Protein AF-A0A2N0QHD9-F1 (afdb_monomer_lite)

Foldseek 3Di:
DDPDDQFAWEDQADDDPVNNYDHLQDPVDDLQLQQQLQLVVLVVDDSVVSSVVSRVVSVVVVVCCCVPVVVQFDADPNTTGGDPVPDDDDDQQWWWAWPPPRDIDSDDRSQGDSPRPDPTGTDTDHPVPDDDPVVCCVVVPPDDDAAEDEQEPPDDPVVNVVVLVCCLVVVHVYYHYDPVVPPDDCSDD

Organism: NCBI:txid588596

Structure (mmCIF, N/CA/C/O backbone):
data_AF-A0A2N0QHD9-F1
#
_entry.id   AF-A0A2N0QHD9-F1
#
loop_
_atom_site.group_PDB
_atom_site.id
_atom_site.type_symbol
_atom_site.label_atom_id
_atom_site.label_alt_id
_atom_site.label_comp_id
_atom_site.label_asym_id
_atom_site.label_entity_id
_atom_site.label_seq_id
_atom_site.pdbx_PDB_ins_code
_atom_site.Cartn_x
_atom_site.Cartn_y
_atom_site.Cartn_z
_atom_site.occupancy
_atom_site.B_iso_or_equiv
_atom_site.auth_seq_id
_atom_site.auth_comp_id
_atom_site.auth_asym_id
_atom_site.auth_atom_id
_atom_site.pdbx_PDB_model_num
ATOM 1 N N . MET A 1 1 ? 6.560 9.333 24.497 1.00 44.81 1 MET A N 1
ATOM 2 C CA . MET A 1 1 ? 7.118 9.569 23.145 1.00 44.81 1 MET A CA 1
ATOM 3 C C . MET A 1 1 ? 5.998 10.120 22.265 1.00 44.81 1 MET A C 1
ATOM 5 O O . MET A 1 1 ? 5.091 9.370 21.943 1.00 44.81 1 MET A O 1
ATOM 9 N N . LYS A 1 2 ? 5.967 11.431 21.965 1.00 37.72 2 LYS A N 1
ATOM 10 C CA . LYS A 1 2 ? 4.934 11.995 21.071 1.00 37.72 2 LYS A CA 1
ATOM 11 C C . LYS A 1 2 ? 5.177 11.452 19.662 1.00 37.72 2 LYS A C 1
ATOM 13 O O . LYS A 1 2 ? 6.233 11.718 19.089 1.00 37.72 2 LYS A O 1
ATOM 18 N N . THR A 1 3 ? 4.236 10.690 19.117 1.00 44.53 3 THR A N 1
ATOM 19 C CA . THR A 1 3 ? 4.220 10.312 17.701 1.00 44.53 3 THR A CA 1
ATOM 20 C C . THR A 1 3 ? 4.207 11.588 16.865 1.00 44.53 3 THR A C 1
ATOM 22 O O . THR A 1 3 ? 3.231 12.336 16.860 1.00 44.53 3 THR A O 1
ATOM 25 N N . LYS A 1 4 ? 5.325 11.892 16.199 1.00 57.25 4 LYS A N 1
ATOM 26 C CA . LYS A 1 4 ? 5.379 12.979 15.221 1.00 57.25 4 LYS A CA 1
ATOM 27 C C . LYS A 1 4 ? 4.726 12.466 13.943 1.00 57.25 4 LYS A C 1
ATOM 29 O O . LYS A 1 4 ? 5.307 11.644 13.241 1.00 57.25 4 LYS A O 1
ATOM 34 N N . ASN A 1 5 ? 3.513 12.929 13.668 1.00 74.81 5 ASN A N 1
ATOM 35 C CA . ASN A 1 5 ? 2.869 12.686 12.385 1.00 74.81 5 ASN A CA 1
ATOM 36 C C . ASN A 1 5 ? 3.565 13.554 11.334 1.00 74.81 5 ASN A C 1
ATOM 38 O O . ASN A 1 5 ? 3.527 14.780 11.412 1.00 74.81 5 ASN A O 1
ATOM 42 N N . TYR A 1 6 ? 4.228 12.915 10.374 1.00 82.12 6 TYR A N 1
ATOM 43 C CA . TYR A 1 6 ? 4.855 13.592 9.244 1.00 82.12 6 TYR A CA 1
ATOM 44 C C . TYR A 1 6 ? 3.913 13.546 8.042 1.00 82.12 6 TYR A C 1
ATOM 46 O O . TYR A 1 6 ? 3.460 12.469 7.652 1.00 82.12 6 TYR A O 1
ATOM 54 N N . GLN A 1 7 ? 3.623 14.705 7.451 1.00 87.12 7 GLN A N 1
ATOM 55 C CA . GLN A 1 7 ? 2.850 14.795 6.214 1.00 87.12 7 GLN A CA 1
ATOM 56 C C . GLN A 1 7 ? 3.808 14.808 5.029 1.00 87.12 7 GLN A C 1
ATOM 58 O O . GLN A 1 7 ? 4.576 15.751 4.859 1.00 87.12 7 GLN A O 1
ATOM 63 N N . TYR A 1 8 ? 3.762 13.754 4.220 1.00 92.12 8 TYR A N 1
ATOM 64 C CA . TYR A 1 8 ? 4.543 13.671 2.994 1.00 92.12 8 TYR A CA 1
ATOM 65 C C . TYR A 1 8 ? 3.748 14.241 1.823 1.00 92.12 8 TYR A C 1
ATOM 67 O O . TYR A 1 8 ? 2.574 13.914 1.650 1.00 92.12 8 TYR A O 1
ATOM 75 N N . THR A 1 9 ? 4.405 15.049 0.996 1.00 94.31 9 THR A N 1
ATOM 76 C CA . THR A 1 9 ? 3.845 15.533 -0.272 1.00 94.31 9 THR A CA 1
ATOM 77 C C . THR A 1 9 ? 4.602 14.932 -1.448 1.00 94.31 9 THR A C 1
ATOM 79 O O . THR A 1 9 ? 5.765 14.539 -1.326 1.00 94.31 9 THR A O 1
ATOM 82 N N . ILE A 1 10 ? 3.933 14.820 -2.593 1.00 93.62 10 ILE A N 1
ATOM 83 C CA . ILE A 1 10 ? 4.498 14.243 -3.811 1.00 93.62 10 ILE A CA 1
ATOM 84 C C . ILE A 1 10 ? 4.655 15.338 -4.862 1.00 93.62 10 ILE A C 1
AT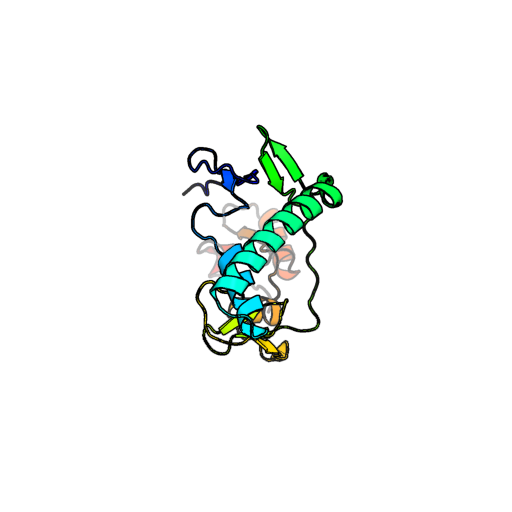OM 86 O O . ILE A 1 10 ? 3.716 16.075 -5.173 1.00 93.62 10 ILE A O 1
ATOM 90 N N . ASN A 1 11 ? 5.849 15.408 -5.434 1.00 94.25 11 ASN A N 1
ATOM 91 C CA . ASN A 1 11 ? 6.160 16.238 -6.590 1.00 94.25 11 ASN A CA 1
ATOM 92 C C . ASN A 1 11 ? 6.570 15.345 -7.764 1.00 94.25 11 ASN A C 1
ATOM 94 O O . ASN A 1 11 ? 7.005 14.218 -7.549 1.00 94.25 11 ASN A O 1
ATOM 98 N N . GLU A 1 12 ? 6.485 15.834 -8.998 1.00 94.38 12 GLU A N 1
ATOM 99 C CA . GLU A 1 12 ? 6.940 15.069 -10.159 1.00 94.38 12 GLU A CA 1
ATOM 100 C C . GLU A 1 12 ? 8.438 14.753 -10.073 1.00 94.38 12 GLU A C 1
ATOM 102 O O . GLU A 1 12 ? 8.836 13.589 -10.117 1.00 94.38 12 GLU A O 1
ATOM 107 N N . ASN A 1 13 ? 9.261 15.787 -9.872 1.00 93.25 13 ASN A N 1
ATOM 108 C CA . ASN A 1 13 ? 10.720 15.713 -9.993 1.00 93.25 13 ASN A CA 1
ATOM 109 C C . ASN A 1 13 ? 11.463 16.211 -8.742 1.00 93.25 13 ASN A C 1
ATOM 111 O O . ASN A 1 13 ? 12.619 15.836 -8.517 1.00 93.25 13 ASN A O 1
ATOM 115 N N . ALA A 1 14 ? 10.822 17.044 -7.917 1.00 90.94 14 ALA A N 1
ATOM 116 C CA . ALA A 1 14 ? 11.438 17.603 -6.720 1.00 90.94 14 ALA A CA 1
ATOM 117 C C . ALA A 1 14 ? 11.467 16.592 -5.565 1.00 90.94 14 ALA A C 1
ATOM 119 O O . ALA A 1 14 ? 10.544 15.805 -5.363 1.00 90.94 14 ALA A O 1
ATOM 120 N N . ASN A 1 15 ? 12.549 16.630 -4.793 1.00 91.38 15 ASN A N 1
ATOM 121 C CA . ASN A 1 15 ? 12.724 15.832 -3.588 1.00 91.38 15 ASN A CA 1
ATOM 122 C C . ASN A 1 15 ? 13.389 16.714 -2.532 1.00 91.38 15 ASN A C 1
ATOM 124 O O . ASN A 1 15 ? 14.480 17.232 -2.773 1.00 91.38 15 ASN A O 1
ATOM 128 N N . ASP A 1 16 ? 12.747 16.855 -1.379 1.00 91.38 16 ASP A N 1
ATOM 129 C CA . ASP A 1 16 ? 13.253 17.617 -0.242 1.00 91.38 16 ASP A CA 1
ATOM 130 C C . ASP A 1 16 ? 12.916 16.875 1.052 1.00 91.38 16 ASP A C 1
ATOM 132 O O . ASP A 1 16 ? 11.772 16.831 1.501 1.00 91.38 16 ASP A O 1
ATOM 136 N N . ARG A 1 17 ? 13.945 16.304 1.681 1.00 87.81 17 ARG A N 1
ATOM 137 C CA . ARG A 1 17 ? 13.794 15.548 2.928 1.00 87.81 17 ARG A CA 1
ATOM 138 C C . ARG A 1 17 ? 13.415 16.428 4.116 1.00 87.81 17 ARG A C 1
ATOM 140 O O . ARG A 1 17 ? 12.766 15.920 5.023 1.00 87.81 17 ARG A O 1
ATOM 147 N N . LYS A 1 18 ? 13.824 17.704 4.136 1.00 88.38 18 LYS A N 1
ATOM 148 C CA . LYS A 1 18 ? 13.522 18.612 5.256 1.00 88.38 18 LYS A CA 1
ATOM 149 C C . LYS A 1 18 ? 12.040 18.982 5.262 1.00 88.38 18 LYS A C 1
ATOM 151 O O . LYS A 1 18 ? 11.431 19.026 6.324 1.00 88.38 18 LYS A O 1
ATOM 156 N N . SER A 1 19 ? 11.474 19.161 4.071 1.00 88.12 19 SER A N 1
ATOM 157 C CA . SER A 1 19 ? 10.061 19.493 3.856 1.00 88.12 19 SER A CA 1
ATOM 158 C C . SER A 1 19 ? 9.173 18.276 3.552 1.00 88.12 19 SER A C 1
ATOM 160 O O . SER A 1 19 ? 8.025 18.448 3.155 1.00 88.12 19 SER A O 1
ATOM 162 N N . PHE A 1 20 ? 9.683 17.047 3.713 1.00 92.75 20 PHE A N 1
ATOM 163 C CA . PHE A 1 20 ? 8.955 15.792 3.450 1.00 92.75 20 PHE A CA 1
ATOM 164 C C . PHE A 1 20 ? 8.355 15.682 2.031 1.00 92.75 20 PHE A C 1
ATOM 166 O O . PHE A 1 20 ? 7.287 15.102 1.830 1.00 92.75 20 PHE A O 1
ATOM 173 N N . VAL A 1 21 ? 9.055 16.212 1.025 1.00 93.75 21 VAL A N 1
ATOM 174 C CA . VAL A 1 21 ? 8.667 16.138 -0.391 1.00 93.75 21 VAL A CA 1
ATOM 175 C C . VAL A 1 21 ? 9.351 14.942 -1.043 1.00 93.75 21 VAL A C 1
ATOM 177 O O . VAL A 1 21 ? 10.578 14.855 -1.033 1.00 93.75 21 VAL A O 1
ATOM 180 N N . VAL A 1 22 ? 8.578 14.042 -1.648 1.00 93.31 22 VAL A N 1
ATOM 181 C CA . VAL A 1 22 ? 9.084 12.860 -2.363 1.00 93.31 22 VAL A CA 1
ATOM 182 C C . VAL A 1 22 ? 8.825 13.001 -3.859 1.00 93.31 22 VAL A C 1
ATOM 184 O O . VAL A 1 22 ? 7.714 13.326 -4.273 1.00 93.31 22 VAL A O 1
ATOM 187 N N . SER A 1 23 ? 9.825 12.678 -4.683 1.00 94.00 23 SER A N 1
ATOM 188 C CA . SER A 1 23 ? 9.668 12.702 -6.137 1.00 94.00 23 SER A CA 1
ATOM 189 C C . SER A 1 23 ? 8.937 11.461 -6.662 1.00 94.00 23 SER A C 1
ATOM 191 O O . SER A 1 23 ? 9.230 10.315 -6.287 1.00 94.00 23 SER A O 1
ATOM 193 N N . TRP A 1 24 ? 7.994 11.670 -7.575 1.00 95.19 24 TRP A N 1
ATOM 194 C CA . TRP A 1 24 ? 7.337 10.617 -8.335 1.00 95.19 24 TRP A CA 1
ATOM 195 C C . TRP A 1 24 ? 8.341 9.940 -9.267 1.00 95.19 24 TRP A C 1
ATOM 197 O O . TRP A 1 24 ? 8.534 8.717 -9.178 1.00 95.19 24 TRP A O 1
ATOM 207 N N . MET A 1 25 ? 9.031 10.754 -10.072 1.00 95.88 25 MET A N 1
ATOM 208 C CA . MET A 1 25 ? 10.090 10.339 -10.978 1.00 95.88 25 MET A CA 1
ATOM 209 C C . MET A 1 25 ? 11.395 10.100 -10.206 1.00 95.88 25 MET A C 1
ATOM 211 O O . MET A 1 25 ? 11.799 10.911 -9.362 1.00 95.88 25 MET A O 1
ATOM 215 N N . PRO A 1 26 ? 12.074 8.966 -10.433 1.00 91.19 26 PRO A N 1
ATOM 216 C CA . PRO A 1 26 ? 13.352 8.687 -9.795 1.00 91.19 26 PRO A CA 1
ATOM 217 C C . PRO A 1 26 ? 14.506 9.414 -10.497 1.00 91.19 26 PRO A C 1
ATOM 219 O O . PRO A 1 26 ? 14.608 9.378 -11.717 1.00 91.19 26 PRO A O 1
ATOM 222 N N . LYS A 1 27 ? 15.462 9.954 -9.726 1.00 87.06 27 LYS A N 1
ATOM 223 C CA . LYS A 1 27 ? 16.761 10.402 -10.277 1.00 87.06 27 LYS A CA 1
ATOM 224 C C . LYS A 1 27 ? 17.679 9.235 -10.662 1.00 87.06 27 LYS A C 1
ATOM 226 O O . LYS A 1 27 ? 18.446 9.336 -11.607 1.00 87.06 27 LYS A O 1
ATOM 231 N N . ARG A 1 28 ? 17.634 8.140 -9.893 1.00 86.75 28 ARG A N 1
ATOM 232 C CA . ARG A 1 28 ? 18.392 6.897 -10.148 1.00 86.75 28 ARG A CA 1
ATOM 233 C C . ARG A 1 28 ? 17.472 5.681 -10.123 1.00 86.75 28 ARG A C 1
ATOM 235 O O . ARG A 1 28 ? 17.377 4.948 -11.094 1.00 86.75 28 ARG A O 1
ATOM 242 N N . SER A 1 29 ? 16.767 5.486 -9.010 1.00 89.56 29 SER A N 1
ATOM 243 C CA . SER A 1 29 ? 15.796 4.405 -8.828 1.00 89.56 29 SER A CA 1
ATOM 244 C C . SER A 1 29 ? 14.798 4.770 -7.726 1.00 89.56 29 SER A C 1
ATOM 246 O O . SER A 1 29 ? 15.079 5.620 -6.879 1.00 89.56 29 SER A O 1
ATOM 248 N N . ASN A 1 30 ? 13.619 4.148 -7.753 1.00 92.69 30 ASN A N 1
ATOM 249 C CA . ASN A 1 30 ? 12.665 4.110 -6.650 1.00 92.69 30 ASN A CA 1
ATOM 250 C C . ASN A 1 30 ? 11.850 2.804 -6.719 1.00 92.69 30 ASN A C 1
ATOM 252 O O . ASN A 1 30 ? 11.931 2.050 -7.692 1.00 92.69 30 ASN A O 1
ATOM 256 N N . ALA A 1 31 ? 11.043 2.538 -5.689 1.00 93.12 31 ALA A N 1
ATOM 257 C CA . ALA A 1 31 ? 10.231 1.322 -5.622 1.00 93.12 31 ALA A CA 1
ATOM 258 C C . ALA A 1 31 ? 9.272 1.168 -6.820 1.00 93.12 31 ALA A C 1
ATOM 260 O O . ALA A 1 31 ? 9.084 0.057 -7.310 1.00 93.12 31 ALA A O 1
ATOM 261 N N . ARG A 1 32 ? 8.710 2.278 -7.327 1.00 94.88 32 ARG A N 1
ATOM 262 C CA . ARG A 1 32 ? 7.779 2.287 -8.468 1.00 94.88 32 ARG A CA 1
ATOM 263 C C . ARG A 1 32 ? 8.466 1.844 -9.762 1.00 94.88 32 ARG A C 1
ATOM 265 O O . ARG A 1 32 ? 7.962 0.952 -10.439 1.00 94.88 32 ARG A O 1
ATOM 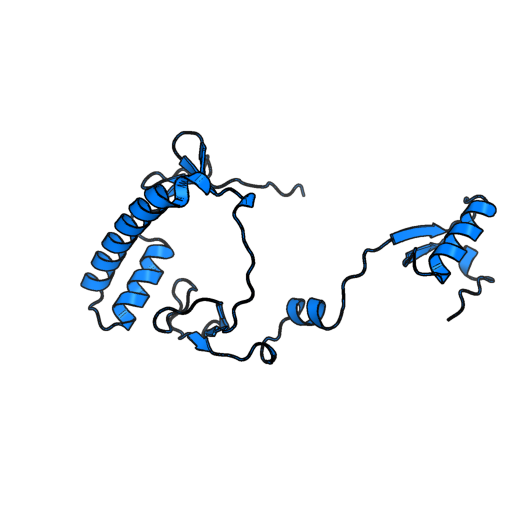272 N N . LEU A 1 33 ? 9.636 2.413 -10.066 1.00 95.94 33 LEU A N 1
ATOM 273 C CA . LEU A 1 33 ? 10.442 2.040 -11.230 1.00 95.94 33 LEU A CA 1
ATOM 274 C C . LEU A 1 33 ? 10.877 0.578 -11.147 1.00 95.94 33 LEU A C 1
ATOM 276 O O . LEU A 1 33 ? 10.713 -0.160 -12.112 1.00 95.94 33 LEU A O 1
ATOM 280 N N . ASN A 1 34 ? 11.383 0.142 -9.991 1.00 95.62 34 ASN A N 1
ATOM 281 C CA . ASN A 1 34 ? 11.835 -1.238 -9.812 1.00 95.62 34 ASN A CA 1
ATOM 282 C C . ASN A 1 34 ? 10.693 -2.245 -9.982 1.00 95.62 34 ASN A C 1
ATOM 284 O O . ASN A 1 34 ? 10.901 -3.321 -10.541 1.00 95.62 34 ASN A O 1
ATOM 288 N N . TYR A 1 35 ? 9.493 -1.905 -9.507 1.00 96.38 35 TYR A N 1
ATOM 289 C CA . TYR A 1 35 ? 8.312 -2.739 -9.688 1.00 96.38 35 TYR A CA 1
ATOM 290 C C . TYR A 1 35 ? 7.908 -2.833 -11.162 1.00 96.38 35 TYR A C 1
ATOM 292 O O . TYR A 1 35 ? 7.801 -3.939 -11.683 1.00 96.38 35 TYR A O 1
ATOM 300 N N . LEU A 1 36 ? 7.759 -1.699 -11.856 1.00 96.81 36 LEU A N 1
ATOM 301 C CA . LEU A 1 36 ? 7.388 -1.698 -13.275 1.00 96.81 36 LEU A CA 1
ATOM 302 C C . LEU A 1 36 ? 8.437 -2.379 -14.152 1.00 96.81 36 LEU A C 1
ATOM 304 O O . LEU A 1 36 ? 8.063 -3.154 -15.026 1.00 96.81 36 LEU A O 1
ATOM 308 N N . LYS A 1 37 ? 9.733 -2.173 -13.877 1.00 96.50 37 LYS A N 1
ATOM 309 C CA . LYS A 1 37 ? 10.821 -2.904 -14.540 1.00 96.50 37 LYS A CA 1
ATOM 310 C C . LYS A 1 37 ? 10.591 -4.412 -14.440 1.00 96.50 37 LYS A C 1
ATOM 312 O O . LYS A 1 37 ? 10.570 -5.095 -15.452 1.00 96.50 37 LYS A O 1
ATOM 317 N N . ARG A 1 38 ? 10.342 -4.919 -13.227 1.00 96.44 38 ARG A N 1
ATOM 318 C CA . ARG A 1 38 ? 10.086 -6.350 -12.984 1.00 96.44 38 ARG A CA 1
ATOM 319 C C . ARG A 1 38 ? 8.826 -6.853 -13.690 1.00 96.44 38 ARG A C 1
ATOM 321 O O . ARG A 1 38 ? 8.844 -7.968 -14.190 1.00 96.44 38 ARG A O 1
ATOM 328 N N . VAL A 1 39 ? 7.769 -6.042 -13.764 1.00 97.00 39 VAL A N 1
ATOM 329 C CA . VAL A 1 39 ? 6.557 -6.365 -14.538 1.00 97.00 39 VAL A CA 1
ATOM 330 C C . VAL A 1 39 ? 6.863 -6.480 -16.032 1.00 97.00 39 VAL A C 1
ATOM 332 O O . VAL A 1 39 ? 6.452 -7.446 -16.661 1.00 97.00 39 VAL A O 1
ATOM 335 N N . PHE A 1 40 ? 7.604 -5.538 -16.614 1.00 97.25 40 PHE A N 1
ATOM 336 C CA . PHE A 1 40 ? 7.959 -5.600 -18.034 1.00 97.25 40 PHE A CA 1
ATOM 337 C C . PHE A 1 40 ? 8.911 -6.758 -18.355 1.00 97.25 40 PHE A C 1
ATOM 339 O O . PHE A 1 40 ? 8.718 -7.442 -19.358 1.00 97.25 40 PHE A O 1
ATOM 346 N N . THR A 1 41 ? 9.881 -7.039 -17.484 1.00 96.06 41 THR A N 1
ATOM 347 C CA . THR A 1 41 ? 10.762 -8.206 -17.629 1.00 96.06 41 THR A CA 1
ATOM 348 C C . THR A 1 41 ? 9.990 -9.523 -17.508 1.00 96.06 41 THR A C 1
ATOM 350 O O . THR A 1 41 ? 10.255 -10.448 -18.269 1.00 96.06 41 THR A O 1
ATOM 353 N N . ALA A 1 42 ? 8.996 -9.617 -16.616 1.00 94.75 42 ALA A N 1
ATOM 354 C CA . ALA A 1 42 ? 8.136 -10.802 -16.510 1.00 94.75 42 ALA A CA 1
ATOM 355 C C . ALA A 1 42 ? 7.337 -11.071 -17.801 1.00 94.75 42 ALA A C 1
ATOM 357 O O . ALA A 1 42 ? 7.142 -12.229 -18.165 1.00 94.75 42 ALA A O 1
ATOM 358 N N . LYS A 1 43 ? 7.007 -10.012 -18.553 1.00 95.00 43 LYS A N 1
ATOM 359 C CA . LYS A 1 43 ? 6.406 -10.086 -19.894 1.00 95.00 43 LYS A CA 1
ATOM 360 C C . LYS A 1 43 ? 7.388 -10.439 -21.020 1.00 95.00 43 LYS A C 1
ATOM 362 O O . LYS A 1 43 ? 6.999 -10.405 -22.185 1.00 95.00 43 LYS A O 1
ATOM 367 N N . GLY A 1 44 ? 8.644 -10.748 -20.702 1.00 95.44 44 GLY A N 1
ATOM 368 C CA . GLY A 1 44 ? 9.662 -11.155 -21.674 1.00 95.44 44 GLY A CA 1
ATOM 369 C C . GLY A 1 44 ? 10.436 -10.006 -22.321 1.00 95.44 44 GLY A C 1
ATOM 370 O O . GLY A 1 44 ? 11.108 -10.227 -23.323 1.00 95.44 44 GLY A O 1
ATOM 371 N N . MET A 1 45 ? 10.358 -8.781 -21.787 1.00 96.94 45 MET A N 1
ATOM 372 C CA . MET A 1 45 ? 11.192 -7.679 -22.279 1.00 96.94 45 MET A CA 1
ATOM 373 C C . MET A 1 45 ? 12.623 -7.773 -21.735 1.00 96.94 45 MET A C 1
ATOM 375 O O . MET A 1 45 ? 12.825 -7.960 -20.533 1.00 96.94 45 MET A O 1
ATOM 379 N N . GLU A 1 46 ? 13.599 -7.537 -22.614 1.00 96.88 46 GLU A N 1
ATOM 380 C CA . GLU A 1 46 ? 15.000 -7.264 -22.263 1.00 96.88 46 GLU A CA 1
ATOM 381 C C . GLU A 1 46 ? 15.105 -6.168 -21.190 1.00 96.88 46 GLU A C 1
ATOM 383 O O . GLU A 1 46 ? 14.354 -5.186 -21.217 1.00 96.88 46 GLU A O 1
ATOM 388 N N . GLU A 1 47 ? 16.049 -6.297 -20.253 1.00 93.69 47 GLU A N 1
ATOM 389 C CA . GLU A 1 47 ? 16.104 -5.436 -19.061 1.00 93.69 47 GLU A CA 1
ATOM 390 C C . GLU A 1 47 ? 16.236 -3.946 -19.408 1.00 93.69 47 GLU A C 1
ATOM 392 O O . GLU A 1 47 ? 15.526 -3.112 -18.840 1.00 93.69 47 GLU A O 1
ATOM 397 N N . ASN A 1 48 ? 17.081 -3.604 -20.382 1.00 94.69 48 ASN A N 1
ATOM 398 C CA . ASN A 1 48 ? 17.270 -2.216 -20.810 1.00 94.69 48 ASN A CA 1
ATOM 399 C C . ASN A 1 48 ? 15.982 -1.622 -21.402 1.00 94.69 48 ASN A C 1
ATOM 401 O O . ASN A 1 48 ? 15.613 -0.491 -21.087 1.00 94.69 48 ASN A O 1
ATOM 405 N N . ILE A 1 49 ? 15.247 -2.407 -22.196 1.00 96.88 49 ILE A N 1
ATOM 406 C CA . ILE A 1 49 ? 13.966 -1.991 -22.786 1.00 96.88 49 ILE A CA 1
ATOM 407 C C . ILE A 1 49 ? 12.898 -1.856 -21.692 1.00 96.88 49 ILE A C 1
ATOM 409 O O . I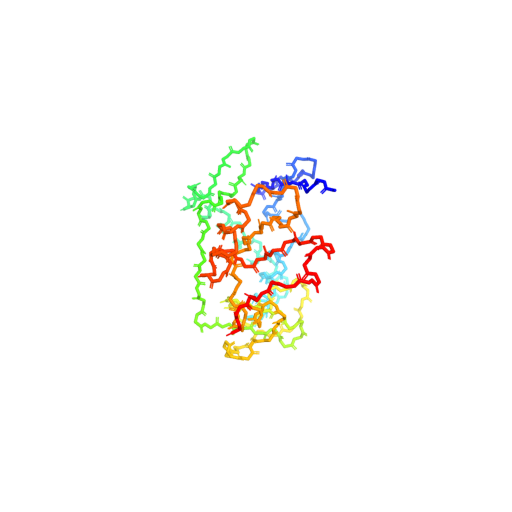LE A 1 49 ? 12.136 -0.887 -21.678 1.00 96.88 49 ILE A O 1
ATOM 413 N N . ALA A 1 50 ? 12.870 -2.791 -20.740 1.00 97.00 50 ALA A N 1
ATOM 414 C CA . ALA A 1 50 ? 11.952 -2.777 -19.606 1.00 97.00 50 ALA A CA 1
ATOM 415 C C . ALA A 1 50 ? 12.135 -1.532 -18.723 1.00 97.00 50 ALA A C 1
ATOM 417 O O . ALA A 1 50 ? 11.146 -0.955 -18.266 1.00 97.00 50 ALA A O 1
ATOM 418 N N . VAL A 1 51 ? 13.379 -1.090 -18.497 1.00 96.38 51 VAL A N 1
ATOM 419 C CA . VAL A 1 51 ? 13.679 0.142 -17.745 1.00 96.38 51 VAL A CA 1
ATOM 420 C C . VAL A 1 51 ? 13.113 1.371 -18.448 1.00 96.38 51 VAL A C 1
ATOM 422 O O . VAL A 1 51 ? 12.437 2.178 -17.805 1.00 96.38 51 VAL A O 1
ATOM 425 N N . GLU A 1 52 ? 13.350 1.513 -19.751 1.00 96.31 52 GLU A N 1
ATOM 426 C CA . GLU A 1 52 ? 12.867 2.670 -20.510 1.00 96.31 52 GLU A CA 1
ATOM 427 C C . GLU A 1 52 ? 11.336 2.693 -20.583 1.00 96.31 52 GLU A C 1
ATOM 429 O O . GLU A 1 52 ? 10.713 3.717 -20.289 1.00 96.31 52 GLU A O 1
ATOM 434 N N . LYS A 1 53 ? 10.699 1.538 -20.816 1.00 97.19 53 LYS A N 1
ATOM 435 C CA . LYS A 1 53 ? 9.233 1.421 -20.769 1.00 97.19 53 LYS A CA 1
ATOM 436 C C . LYS A 1 53 ? 8.648 1.690 -19.389 1.00 97.19 53 LYS A C 1
ATOM 438 O O . LYS A 1 53 ? 7.571 2.286 -19.287 1.00 97.19 53 LYS A O 1
ATOM 443 N N . ALA A 1 54 ? 9.346 1.309 -18.323 1.00 97.19 54 ALA A N 1
ATOM 444 C CA . ALA A 1 54 ? 8.938 1.632 -16.963 1.00 97.19 54 ALA A CA 1
ATOM 445 C C . ALA A 1 54 ? 8.971 3.143 -16.697 1.00 97.19 54 ALA A C 1
ATOM 447 O O . ALA A 1 54 ? 8.008 3.669 -16.140 1.00 97.19 54 ALA A O 1
ATOM 448 N N . LYS A 1 55 ? 10.021 3.855 -17.131 1.00 96.44 55 LYS A N 1
ATOM 449 C CA . LYS A 1 55 ? 10.103 5.322 -17.007 1.00 96.44 55 LYS A CA 1
ATOM 450 C C . LYS A 1 55 ? 9.003 6.024 -17.804 1.00 96.44 55 LYS A C 1
ATOM 452 O O . LYS A 1 55 ? 8.295 6.852 -17.236 1.00 96.44 55 LYS A O 1
ATOM 457 N N . GLU A 1 56 ? 8.815 5.637 -19.067 1.00 97.25 56 GLU A N 1
ATOM 458 C CA . GLU A 1 56 ? 7.759 6.174 -19.938 1.00 97.25 56 GLU A CA 1
ATOM 459 C C . GLU A 1 56 ? 6.368 5.984 -19.306 1.00 97.25 56 GLU A C 1
ATOM 461 O O . GLU A 1 56 ? 5.536 6.892 -19.283 1.00 97.25 56 GLU A O 1
ATOM 466 N N . SER A 1 57 ? 6.126 4.804 -18.729 1.00 97.25 57 SER A N 1
ATOM 467 C CA . SER A 1 57 ? 4.868 4.501 -18.041 1.00 97.25 57 SER A CA 1
ATOM 468 C C . SER A 1 57 ? 4.672 5.362 -16.792 1.00 97.25 57 SER A C 1
ATOM 470 O O . SER A 1 57 ? 3.567 5.847 -16.569 1.00 97.25 57 SER A O 1
ATOM 472 N N . LEU A 1 58 ? 5.720 5.593 -15.990 1.00 96.88 58 LEU A N 1
ATOM 473 C CA . LEU A 1 58 ? 5.630 6.461 -14.809 1.00 96.88 58 LEU A CA 1
ATOM 474 C C . LEU A 1 58 ? 5.280 7.899 -15.174 1.00 96.88 58 LEU A C 1
ATOM 476 O O . LEU A 1 58 ? 4.438 8.491 -14.500 1.00 96.88 58 LEU A O 1
ATOM 480 N N . GLU A 1 59 ? 5.885 8.441 -16.227 1.00 96.56 59 GLU A N 1
ATOM 481 C CA . GLU A 1 59 ? 5.586 9.793 -16.702 1.00 96.56 59 GLU A CA 1
ATOM 482 C C . GLU A 1 59 ? 4.123 9.904 -17.154 1.00 96.56 59 GLU A C 1
ATOM 484 O O . GLU A 1 59 ? 3.397 10.821 -16.766 1.00 96.56 59 GLU A O 1
ATOM 489 N N . ARG A 1 60 ? 3.643 8.915 -17.919 1.00 97.06 60 ARG A N 1
ATOM 490 C CA . ARG A 1 60 ? 2.236 8.846 -18.338 1.00 97.06 60 ARG A CA 1
ATOM 491 C C . ARG A 1 60 ? 1.296 8.728 -17.139 1.00 97.06 60 ARG A C 1
ATOM 493 O O . ARG A 1 60 ? 0.301 9.445 -17.083 1.00 97.06 60 ARG A O 1
ATOM 500 N N . PHE A 1 61 ? 1.607 7.870 -16.167 1.00 95.62 61 PHE A N 1
ATOM 501 C CA . PHE A 1 61 ? 0.793 7.715 -14.959 1.00 95.62 61 PHE A CA 1
ATOM 502 C C . PHE A 1 61 ? 0.729 8.993 -14.135 1.00 95.62 61 PHE A C 1
ATOM 504 O O . PHE A 1 61 ? -0.345 9.313 -13.640 1.00 95.62 61 PHE A O 1
ATOM 511 N N . TRP A 1 62 ? 1.825 9.745 -14.030 1.00 94.81 62 TRP A N 1
ATOM 512 C CA . TRP A 1 62 ? 1.810 11.046 -13.366 1.00 94.81 62 TRP A CA 1
ATOM 513 C C . TRP A 1 62 ? 0.834 12.011 -14.041 1.00 94.81 62 TRP A C 1
ATOM 515 O O . TRP A 1 62 ? -0.054 12.552 -13.385 1.00 94.81 62 TRP A O 1
ATOM 525 N N . LYS A 1 63 ? 0.940 12.157 -15.368 1.00 94.62 63 LYS A N 1
ATOM 526 C CA . LYS A 1 63 ? 0.050 13.022 -16.156 1.00 94.62 63 LYS A CA 1
ATOM 527 C C . LYS A 1 63 ? -1.416 12.617 -16.001 1.00 94.62 63 LYS A C 1
ATOM 529 O O . LYS A 1 63 ? -2.272 13.481 -15.844 1.00 94.62 63 LYS A O 1
ATOM 534 N N . LEU A 1 64 ? -1.713 11.315 -16.015 1.00 94.81 64 LEU A N 1
ATOM 535 C CA . LEU A 1 64 ? -3.071 10.800 -15.814 1.00 94.81 64 LEU A CA 1
ATOM 536 C C . LEU A 1 64 ? -3.577 11.058 -14.390 1.00 94.81 64 LEU A C 1
ATOM 538 O O . LEU A 1 64 ? -4.701 11.521 -14.229 1.00 94.81 64 LEU A O 1
ATOM 542 N N . LEU A 1 65 ? -2.745 10.804 -13.379 1.00 91.00 65 LEU A N 1
ATOM 543 C CA . LEU A 1 65 ? -3.082 10.999 -11.972 1.00 91.00 65 LEU A CA 1
ATOM 544 C C . LEU A 1 65 ? -3.421 12.467 -11.690 1.00 91.00 65 LEU A C 1
ATOM 546 O O . LEU A 1 65 ? -4.478 12.764 -11.145 1.00 91.00 65 LEU A O 1
ATOM 550 N N . ILE A 1 66 ? -2.570 13.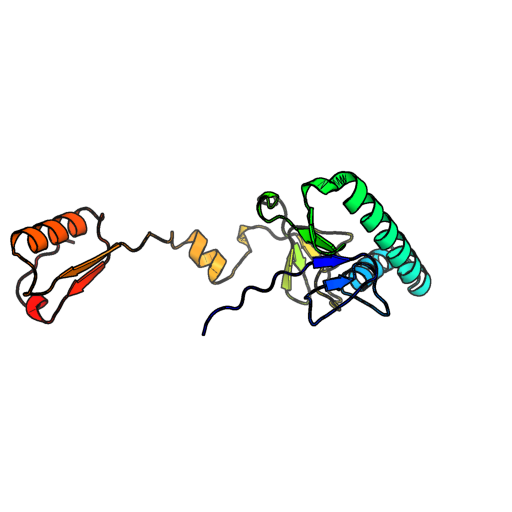397 -12.126 1.00 90.00 66 ILE A N 1
ATOM 551 C CA . ILE A 1 66 ? -2.813 14.832 -11.933 1.00 90.00 66 ILE A CA 1
ATOM 552 C C . ILE A 1 66 ? -3.962 15.339 -12.814 1.00 90.00 66 ILE A C 1
ATOM 554 O O . ILE A 1 66 ? -4.636 16.289 -12.443 1.00 90.00 66 ILE A O 1
ATOM 558 N N . ARG A 1 67 ? -4.243 14.723 -13.967 1.00 91.38 67 ARG A N 1
ATOM 559 C CA . ARG A 1 67 ? -5.370 15.137 -14.819 1.00 91.38 67 ARG A CA 1
ATOM 560 C C . ARG A 1 67 ? -6.724 14.667 -14.291 1.00 91.38 67 ARG A C 1
ATOM 562 O O . ARG A 1 67 ? -7.678 15.432 -14.337 1.00 91.38 67 ARG A O 1
ATOM 569 N N . PHE A 1 68 ? -6.822 13.416 -13.850 1.00 91.19 68 PHE A N 1
ATOM 570 C CA . PHE A 1 68 ? -8.102 12.769 -13.536 1.00 91.19 68 PHE A CA 1
ATOM 571 C C . PHE A 1 68 ? -8.396 12.661 -12.040 1.00 91.19 68 PHE A C 1
ATOM 573 O O . PHE A 1 68 ? -9.523 12.353 -11.667 1.00 91.19 68 PHE A O 1
ATOM 580 N N . ASN A 1 69 ? -7.407 12.901 -11.179 1.00 89.25 69 ASN A N 1
ATOM 581 C CA . ASN A 1 69 ? -7.547 12.755 -9.733 1.00 89.25 69 ASN A CA 1
ATOM 582 C C . ASN A 1 69 ? -7.138 14.025 -8.982 1.00 89.25 69 ASN A C 1
ATOM 584 O O . ASN A 1 69 ? -6.608 13.931 -7.880 1.00 89.25 69 ASN A O 1
ATOM 588 N N . GLN A 1 70 ? -7.392 15.206 -9.554 1.00 86.75 70 GLN A N 1
ATOM 589 C CA . GLN A 1 70 ? -7.096 16.491 -8.900 1.00 86.75 70 GLN A CA 1
ATOM 590 C C . GLN A 1 70 ? -7.727 16.572 -7.509 1.00 86.75 70 GLN A C 1
ATOM 592 O O . GLN A 1 70 ? -7.037 16.889 -6.547 1.00 86.75 70 GLN A O 1
ATOM 597 N N . ASP A 1 71 ? -8.983 16.138 -7.379 1.00 91.44 71 ASP A N 1
ATOM 598 C CA . ASP A 1 71 ? -9.731 16.148 -6.114 1.00 91.44 71 ASP A CA 1
ATOM 599 C C . ASP A 1 71 ? -9.157 15.210 -5.037 1.00 91.44 71 ASP A C 1
ATOM 601 O O . ASP A 1 71 ? -9.560 15.268 -3.870 1.00 91.44 71 ASP A O 1
ATOM 605 N N . PHE A 1 72 ? -8.226 14.320 -5.405 1.00 92.56 72 PHE A N 1
ATOM 606 C CA . PHE A 1 72 ? -7.532 13.464 -4.443 1.00 92.56 72 PHE A CA 1
ATOM 607 C C . PHE A 1 72 ? -6.410 14.214 -3.730 1.00 92.56 72 PHE A C 1
ATOM 609 O O . PHE A 1 72 ? -5.948 13.744 -2.689 1.00 92.56 72 PHE A O 1
ATOM 616 N N . PHE A 1 73 ? -5.974 15.358 -4.260 1.00 92.88 73 PHE A N 1
ATOM 617 C CA . PHE A 1 73 ? -4.823 16.086 -3.755 1.00 92.88 73 PHE A CA 1
ATOM 618 C C . PHE A 1 73 ? -5.191 17.478 -3.240 1.00 92.88 73 PHE A C 1
ATOM 620 O O . PHE A 1 73 ? -5.952 18.218 -3.850 1.00 92.88 73 PHE A O 1
ATOM 627 N N . GLU A 1 74 ? -4.589 17.853 -2.117 1.00 93.19 74 GLU A N 1
ATOM 628 C CA . GLU A 1 74 ? -4.485 19.237 -1.665 1.00 93.19 74 GLU A CA 1
ATOM 629 C C . GLU A 1 74 ? -3.120 19.786 -2.113 1.00 93.19 74 GLU A C 1
ATOM 631 O O . GLU A 1 74 ? -2.080 19.168 -1.858 1.00 93.19 74 GLU A O 1
ATOM 636 N N . VAL A 1 75 ? -3.097 20.938 -2.789 1.00 91.94 75 VAL A N 1
ATOM 637 C CA . VAL A 1 75 ? -1.842 21.563 -3.232 1.00 91.94 75 VAL A CA 1
ATOM 638 C C . VAL A 1 75 ? -1.205 22.332 -2.075 1.00 91.94 75 VAL A C 1
ATOM 640 O O . VAL A 1 75 ? -1.816 23.235 -1.510 1.00 91.94 75 VAL A O 1
ATOM 643 N N . ARG A 1 76 ? 0.055 22.022 -1.751 1.00 89.31 76 ARG A N 1
ATOM 644 C CA . ARG A 1 76 ? 0.844 22.709 -0.715 1.00 89.31 76 ARG A CA 1
ATOM 645 C C . ARG A 1 76 ? 2.231 23.062 -1.221 1.00 89.31 76 ARG A C 1
ATOM 647 O O . ARG A 1 76 ? 3.023 22.171 -1.527 1.00 89.31 76 ARG A O 1
ATOM 654 N N . ASN A 1 77 ? 2.539 24.358 -1.285 1.00 88.19 77 ASN A N 1
ATOM 655 C CA . ASN A 1 77 ? 3.827 24.874 -1.772 1.00 88.19 77 ASN A CA 1
ATOM 656 C C . ASN A 1 77 ? 4.228 24.279 -3.141 1.00 88.19 77 ASN A C 1
ATOM 658 O O . ASN A 1 77 ? 5.378 23.899 -3.346 1.00 88.19 77 ASN A O 1
ATOM 662 N N . GLY A 1 78 ? 3.259 24.119 -4.051 1.00 89.06 78 GLY A N 1
ATOM 663 C CA . GLY A 1 78 ? 3.475 23.510 -5.371 1.00 89.06 78 GLY A CA 1
ATOM 664 C C . GLY A 1 78 ? 3.634 21.980 -5.379 1.00 89.06 78 GLY A C 1
ATOM 665 O O . GLY A 1 78 ? 3.982 21.416 -6.413 1.00 89.06 78 GLY A O 1
ATOM 666 N N . ASN A 1 79 ? 3.384 21.294 -4.257 1.00 93.00 79 ASN A N 1
ATOM 667 C CA . ASN A 1 79 ? 3.404 19.831 -4.138 1.00 93.00 79 ASN A CA 1
ATOM 668 C C . ASN A 1 79 ? 2.005 19.272 -3.856 1.00 93.00 79 ASN A C 1
ATOM 670 O O . ASN A 1 79 ? 1.113 20.008 -3.446 1.00 93.00 79 ASN A O 1
ATOM 674 N N . ASN A 1 80 ? 1.824 17.962 -4.030 1.00 93.50 80 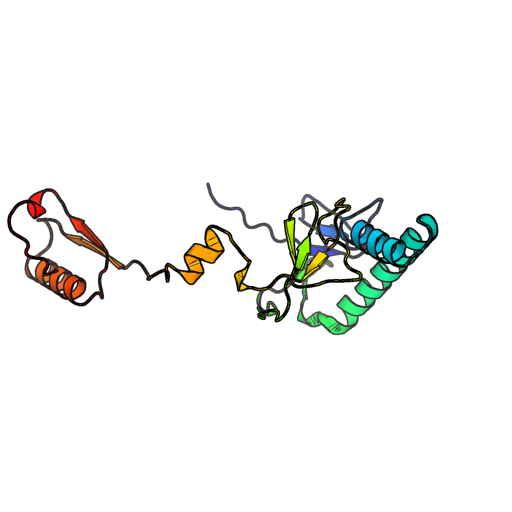ASN A N 1
ATOM 675 C CA . ASN A 1 80 ? 0.525 17.300 -3.905 1.00 93.50 80 ASN A CA 1
ATOM 676 C C . ASN A 1 80 ? 0.450 16.476 -2.613 1.00 93.50 80 ASN A C 1
ATOM 678 O O . ASN A 1 80 ? 1.201 15.512 -2.444 1.00 93.50 80 ASN A O 1
ATOM 682 N N . LEU A 1 81 ? -0.454 16.836 -1.703 1.00 93.31 81 LEU A N 1
ATOM 683 C CA . LEU A 1 81 ? -0.774 16.066 -0.500 1.00 93.31 81 LEU A CA 1
ATOM 684 C C . LEU A 1 81 ? -2.000 15.192 -0.767 1.00 93.31 81 LEU A C 1
ATOM 686 O O . LEU A 1 81 ? -3.057 15.716 -1.090 1.00 93.31 81 LEU A O 1
ATOM 690 N N . LEU A 1 82 ? -1.887 13.871 -0.610 1.00 92.19 82 LEU A N 1
ATOM 691 C CA . LEU A 1 82 ? -3.042 12.981 -0.748 1.00 92.19 82 LEU A CA 1
ATOM 692 C C . LEU A 1 82 ? -4.025 13.208 0.410 1.00 92.19 82 LEU A C 1
ATOM 694 O O . LEU A 1 82 ? -3.662 13.030 1.575 1.00 92.19 82 LEU A O 1
ATOM 698 N N . ARG A 1 83 ? -5.269 13.550 0.080 1.00 92.06 83 ARG A N 1
ATOM 699 C CA . ARG A 1 83 ? -6.369 13.698 1.036 1.00 92.06 83 ARG A CA 1
ATOM 700 C C . ARG A 1 83 ? -6.725 12.347 1.650 1.00 92.06 83 ARG A C 1
ATOM 702 O O . ARG A 1 83 ? -6.805 11.345 0.943 1.00 92.06 83 ARG A O 1
ATOM 709 N N . HIS A 1 84 ? -6.935 12.286 2.960 1.00 89.81 84 HIS A N 1
ATOM 710 C CA . HIS A 1 84 ? -7.272 11.019 3.620 1.00 89.81 84 HIS A CA 1
ATOM 711 C C . HIS A 1 84 ? -8.744 10.636 3.410 1.00 89.81 84 HIS A C 1
ATOM 713 O O . HIS A 1 84 ? -9.103 9.465 3.461 1.00 89.81 84 HIS A O 1
ATOM 719 N N . GLU A 1 85 ? -9.600 11.610 3.119 1.00 91.44 85 GLU A N 1
ATOM 720 C CA . GLU A 1 85 ? -11.044 11.459 2.928 1.00 91.44 85 GLU A CA 1
ATOM 721 C C . GLU A 1 85 ? -11.395 10.695 1.649 1.00 91.44 85 GLU A C 1
ATOM 723 O O . GLU A 1 85 ? -12.502 10.179 1.514 1.00 91.44 85 GLU A O 1
ATOM 728 N N . VAL A 1 86 ? -10.453 10.591 0.707 1.00 90.94 86 VAL A N 1
ATOM 729 C CA . VAL A 1 86 ? -10.644 9.814 -0.528 1.00 90.94 86 VAL A CA 1
ATOM 730 C C . VAL A 1 86 ? -10.295 8.337 -0.351 1.00 90.94 86 VAL A C 1
ATOM 732 O O . VAL A 1 86 ? -10.507 7.541 -1.268 1.00 90.94 86 VAL A O 1
ATOM 735 N N . TRP A 1 87 ? -9.760 7.946 0.812 1.00 88.81 87 TRP A N 1
ATOM 736 C CA . TRP A 1 87 ? -9.390 6.562 1.076 1.00 88.81 87 TRP A CA 1
ATOM 737 C C . TRP A 1 87 ? -10.645 5.707 1.204 1.00 88.81 87 TRP A C 1
ATOM 739 O O . TRP A 1 87 ? -11.525 5.958 2.024 1.00 88.81 87 TRP A O 1
ATOM 749 N N . LYS A 1 88 ? -10.710 4.655 0.390 1.00 88.38 88 LYS A N 1
ATOM 750 C CA . LYS A 1 88 ? -11.786 3.668 0.423 1.00 88.38 88 LYS A CA 1
ATOM 751 C C . LYS A 1 88 ? -11.182 2.298 0.661 1.00 88.38 88 LYS A C 1
ATOM 753 O O . LYS A 1 88 ? -10.277 1.879 -0.060 1.00 88.38 88 LYS A O 1
ATOM 758 N N . VAL A 1 89 ? -11.703 1.590 1.655 1.00 86.69 89 VAL A N 1
ATOM 759 C CA . VAL A 1 89 ? -11.331 0.200 1.917 1.00 86.69 89 VAL A CA 1
ATOM 760 C C . VAL A 1 89 ? -12.374 -0.691 1.264 1.00 86.69 89 VAL A C 1
ATOM 762 O O . VAL A 1 89 ? -13.563 -0.585 1.550 1.00 86.69 89 VAL A O 1
ATOM 765 N N . LYS A 1 90 ? -11.929 -1.568 0.365 1.00 86.25 90 LYS A N 1
ATOM 766 C CA . LYS A 1 90 ? -12.775 -2.578 -0.269 1.00 86.25 90 LYS A CA 1
ATOM 767 C C . LYS A 1 90 ? -12.176 -3.952 -0.028 1.00 86.25 90 LYS A C 1
ATOM 769 O O . LYS A 1 90 ? -10.971 -4.142 -0.196 1.00 86.25 90 LYS A O 1
ATOM 774 N N . LEU A 1 91 ? -13.025 -4.915 0.322 1.00 82.12 91 LEU A N 1
ATOM 775 C CA . LEU A 1 91 ? -12.612 -6.308 0.389 1.00 82.12 91 LEU A CA 1
ATOM 776 C C . LEU A 1 91 ? -12.281 -6.806 -1.025 1.00 82.12 91 LEU A C 1
ATOM 778 O O . LEU A 1 91 ? -13.107 -6.721 -1.935 1.00 82.12 91 LEU A O 1
ATOM 782 N N . SER A 1 92 ? -11.063 -7.312 -1.210 1.00 83.94 92 SER A N 1
ATOM 783 C CA . SER A 1 92 ? -10.675 -7.948 -2.467 1.00 83.94 92 SER A CA 1
ATOM 784 C C . SER A 1 92 ? -11.186 -9.390 -2.492 1.00 83.94 92 SER A C 1
ATOM 786 O O . SER A 1 92 ? -10.919 -10.118 -1.533 1.00 83.94 92 SER A O 1
ATOM 788 N N . PRO A 1 93 ? -11.870 -9.836 -3.564 1.00 82.44 93 PRO A N 1
ATOM 789 C CA . PRO A 1 93 ? -12.340 -11.218 -3.672 1.00 82.44 93 PRO A CA 1
ATOM 790 C C . PRO A 1 93 ? -11.175 -12.210 -3.770 1.00 82.44 93 PRO A C 1
ATOM 792 O O . PRO A 1 93 ? -11.278 -13.346 -3.313 1.00 82.44 93 PRO A O 1
ATOM 795 N N . THR A 1 94 ? -10.049 -11.756 -4.323 1.00 89.88 94 THR A N 1
ATOM 796 C CA . THR A 1 94 ? -8.836 -12.551 -4.486 1.00 89.88 94 THR A CA 1
ATOM 797 C C . THR A 1 94 ? -7.685 -11.876 -3.765 1.00 89.88 94 THR A C 1
ATOM 799 O O . THR A 1 94 ? -7.475 -10.664 -3.862 1.00 89.88 94 THR A O 1
ATOM 802 N N . ILE A 1 95 ? -6.918 -12.684 -3.050 1.00 93.00 95 ILE A N 1
ATOM 803 C CA . ILE A 1 95 ? -5.690 -12.282 -2.382 1.00 93.00 95 ILE A CA 1
ATOM 804 C C . ILE A 1 95 ? -4.563 -13.186 -2.861 1.00 93.00 95 ILE A C 1
ATOM 806 O O . ILE A 1 95 ? -4.771 -14.353 -3.197 1.00 93.00 95 ILE A O 1
ATOM 810 N N . TYR A 1 96 ? -3.359 -12.639 -2.880 1.00 95.31 96 TYR A N 1
ATOM 811 C CA . TYR A 1 96 ? -2.179 -13.320 -3.376 1.00 95.31 96 TYR A CA 1
ATOM 812 C C . TYR A 1 96 ? -1.118 -13.368 -2.291 1.00 95.31 96 TYR A C 1
ATOM 814 O O . TYR A 1 96 ? -0.945 -12.402 -1.547 1.00 95.31 96 TYR A O 1
ATOM 822 N N . ARG A 1 97 ? -0.385 -14.476 -2.225 1.00 95.75 97 ARG A N 1
ATOM 823 C CA . ARG A 1 97 ? 0.791 -14.640 -1.374 1.00 95.75 97 ARG A CA 1
ATOM 824 C C . ARG A 1 97 ? 2.018 -14.821 -2.250 1.00 95.75 97 ARG A C 1
ATOM 826 O O . ARG A 1 97 ? 2.015 -15.631 -3.175 1.00 95.75 97 ARG A O 1
ATOM 833 N N . CYS A 1 98 ? 3.073 -14.074 -1.953 1.00 97.06 98 CYS A N 1
ATOM 834 C CA . CYS A 1 98 ? 4.356 -14.270 -2.612 1.00 97.06 98 CYS A CA 1
ATOM 835 C C . CYS A 1 98 ? 4.973 -15.617 -2.206 1.00 97.06 98 CYS A C 1
ATOM 837 O O . CYS A 1 98 ? 5.063 -15.930 -1.016 1.00 97.06 98 CYS A O 1
ATOM 839 N N . SER A 1 99 ? 5.469 -16.388 -3.173 1.00 97.19 99 SER A N 1
ATOM 840 C CA . SER A 1 99 ? 6.146 -17.665 -2.918 1.00 97.19 99 SER A CA 1
ATOM 841 C C . SER A 1 99 ? 7.433 -17.516 -2.093 1.00 97.19 99 SER A C 1
ATOM 843 O O . SER A 1 99 ? 7.756 -18.416 -1.317 1.00 97.19 99 SER A O 1
ATOM 845 N N . HIS A 1 100 ? 8.116 -16.368 -2.193 1.00 96.88 100 HIS A N 1
ATOM 846 C CA . HIS A 1 100 ? 9.412 -16.106 -1.556 1.00 96.88 100 HIS A CA 1
ATOM 847 C C . HIS A 1 100 ? 9.281 -15.313 -0.247 1.00 96.88 100 HIS A C 1
ATOM 849 O O . HIS A 1 100 ? 9.467 -15.864 0.831 1.00 96.88 100 HIS A O 1
ATOM 855 N N . CYS A 1 101 ? 8.914 -14.026 -0.312 1.00 96.25 101 CYS A N 1
ATOM 856 C CA . CYS A 1 101 ? 8.845 -13.164 0.879 1.00 96.25 101 CYS A CA 1
ATOM 857 C C . CYS A 1 101 ? 7.546 -13.304 1.689 1.00 96.25 101 CYS A C 1
ATOM 859 O O . CYS A 1 101 ? 7.382 -12.613 2.689 1.00 96.25 101 CYS A O 1
ATOM 861 N N . LYS A 1 102 ? 6.604 -14.146 1.243 1.00 94.25 102 LYS A N 1
ATOM 862 C CA . LYS A 1 102 ? 5.296 -14.386 1.882 1.00 94.25 102 LYS A CA 1
ATOM 863 C C . LYS A 1 102 ? 4.401 -13.149 2.046 1.00 94.25 102 LYS A C 1
ATOM 865 O O . LYS A 1 102 ? 3.363 -13.249 2.697 1.00 94.25 102 LYS A O 1
ATOM 870 N N . SER A 1 103 ? 4.743 -12.018 1.419 1.00 94.06 103 SER A N 1
ATOM 871 C CA . SER A 1 103 ? 3.902 -10.819 1.425 1.00 94.06 103 SER A CA 1
ATOM 872 C C . SER A 1 103 ? 2.520 -11.111 0.841 1.00 94.06 103 SER A C 1
ATOM 874 O O . SER A 1 103 ? 2.377 -11.913 -0.088 1.00 94.06 103 SER A O 1
ATOM 876 N N . ILE A 1 104 ? 1.506 -10.469 1.420 1.00 92.62 104 ILE A N 1
ATOM 877 C CA . ILE A 1 104 ? 0.121 -10.549 0.966 1.00 92.62 104 ILE A CA 1
ATOM 878 C C . ILE A 1 104 ? -0.188 -9.318 0.119 1.00 92.62 104 ILE A C 1
ATOM 880 O O . ILE A 1 104 ? 0.143 -8.199 0.506 1.00 92.62 104 ILE A O 1
ATOM 884 N N . SER A 1 105 ? -0.835 -9.524 -1.024 1.00 92.81 105 SER A N 1
ATOM 885 C CA . SER A 1 105 ? -1.288 -8.453 -1.911 1.00 92.81 105 SER A CA 1
ATOM 886 C C . SER A 1 105 ? -2.732 -8.698 -2.340 1.00 92.81 105 SER A C 1
ATOM 888 O O . SER A 1 105 ? -3.119 -9.835 -2.601 1.00 92.81 105 SER A O 1
ATOM 890 N N . SER A 1 106 ? -3.527 -7.634 -2.440 1.00 92.06 106 SER A N 1
ATOM 891 C CA . SER A 1 106 ? -4.859 -7.653 -3.063 1.00 92.06 106 SER A CA 1
ATOM 892 C C . SER A 1 106 ? -4.808 -7.415 -4.575 1.00 92.06 106 SER A C 1
ATOM 894 O O . SER A 1 106 ? -5.801 -7.612 -5.266 1.00 92.06 106 SER A O 1
ATOM 896 N N . VAL A 1 107 ? -3.650 -6.999 -5.091 1.00 91.75 107 VAL A N 1
ATOM 897 C CA . VAL A 1 107 ? -3.420 -6.703 -6.506 1.00 91.75 107 VAL A CA 1
ATOM 898 C C . VAL A 1 107 ? -2.360 -7.653 -7.043 1.00 91.75 107 VAL A C 1
ATOM 900 O O . VAL A 1 107 ? -1.354 -7.915 -6.379 1.00 91.75 107 VAL A O 1
ATOM 903 N N . ASN A 1 108 ? -2.569 -8.147 -8.257 1.00 94.81 108 ASN A N 1
ATOM 904 C CA . ASN A 1 108 ? -1.590 -8.949 -8.969 1.00 94.81 108 ASN A CA 1
ATOM 905 C C . ASN A 1 108 ? -1.459 -8.436 -10.403 1.00 94.81 108 ASN A C 1
ATOM 907 O O . ASN A 1 108 ? -2.447 -8.351 -11.129 1.00 94.81 108 ASN A O 1
ATOM 911 N N . VAL A 1 109 ? -0.230 -8.103 -10.792 1.00 95.31 109 VAL A N 1
ATOM 912 C CA . VAL A 1 109 ? 0.129 -7.804 -12.175 1.00 95.31 109 VAL A CA 1
ATOM 913 C C . VAL A 1 109 ? 1.206 -8.798 -12.579 1.00 95.31 109 VAL A C 1
ATOM 915 O O . VAL A 1 109 ? 2.314 -8.763 -12.048 1.00 95.31 109 VAL A O 1
ATOM 918 N N . ASP A 1 110 ? 0.854 -9.695 -13.497 1.00 95.19 110 ASP A N 1
ATOM 919 C CA . ASP A 1 110 ? 1.766 -10.673 -14.103 1.00 95.19 110 ASP A CA 1
ATOM 920 C C . ASP A 1 110 ? 2.523 -11.564 -13.094 1.00 95.19 110 ASP A C 1
ATOM 922 O O . ASP A 1 110 ? 3.667 -11.965 -13.290 1.00 95.19 110 ASP A O 1
ATOM 926 N N . ASN A 1 111 ? 1.885 -11.862 -11.959 1.00 96.88 111 ASN A N 1
ATOM 927 C CA . ASN A 1 111 ? 2.447 -12.625 -10.843 1.00 96.88 111 ASN A CA 1
ATOM 928 C C . ASN A 1 111 ? 3.701 -11.997 -10.209 1.00 96.88 111 ASN A C 1
ATOM 930 O O . ASN A 1 111 ? 4.435 -12.685 -9.500 1.00 96.88 111 ASN A O 1
ATOM 934 N N . VAL A 1 112 ? 3.944 -10.697 -10.395 1.00 97.44 112 VAL A N 1
ATOM 935 C CA . VAL A 1 112 ? 5.111 -10.003 -9.834 1.00 97.44 112 VAL A CA 1
ATOM 936 C C . VAL A 1 112 ? 4.838 -9.520 -8.410 1.00 97.44 112 VAL A C 1
ATOM 938 O O . VAL A 1 112 ? 3.901 -8.770 -8.149 1.00 97.44 112 VAL A O 1
ATOM 941 N N . CYS A 1 113 ? 5.695 -9.908 -7.461 1.00 97.06 113 CYS A N 1
ATOM 942 C CA . CYS A 1 113 ? 5.595 -9.462 -6.069 1.00 97.06 113 CYS A CA 1
ATOM 943 C C . CYS A 1 113 ? 5.792 -7.939 -5.929 1.00 97.06 113 CYS A C 1
ATOM 945 O O . CYS A 1 113 ? 6.756 -7.387 -6.454 1.00 97.06 113 CYS A O 1
ATOM 947 N N . THR A 1 114 ? 4.945 -7.255 -5.161 1.00 94.56 114 THR A N 1
ATOM 948 C CA . THR A 1 114 ? 5.038 -5.799 -4.927 1.00 94.56 114 THR A CA 1
ATOM 949 C C . THR A 1 114 ? 6.203 -5.396 -4.016 1.00 94.56 114 THR A C 1
ATOM 951 O O . THR A 1 114 ? 6.644 -4.248 -4.048 1.00 94.56 114 THR A O 1
ATOM 954 N N . THR A 1 115 ? 6.751 -6.331 -3.232 1.00 95.44 115 THR A N 1
ATOM 955 C CA . THR A 1 115 ? 7.923 -6.090 -2.381 1.00 95.44 115 THR A CA 1
ATOM 956 C C . THR A 1 115 ? 9.150 -5.766 -3.236 1.00 95.44 115 THR A C 1
ATOM 958 O O . THR A 1 115 ? 9.530 -6.539 -4.120 1.00 95.44 115 THR A O 1
ATOM 961 N N . ASN A 1 116 ? 9.785 -4.624 -2.960 1.00 92.62 116 ASN A N 1
ATOM 962 C CA . ASN A 1 116 ? 10.960 -4.160 -3.695 1.00 92.62 116 ASN A CA 1
ATOM 963 C C . ASN A 1 116 ? 12.102 -5.190 -3.614 1.00 92.62 116 ASN A C 1
ATOM 965 O O . ASN A 1 116 ? 12.426 -5.667 -2.531 1.00 92.62 116 ASN A O 1
ATOM 969 N N . GLY A 1 117 ? 12.693 -5.539 -4.760 1.00 90.81 117 GLY A N 1
ATOM 970 C CA . GLY A 1 117 ? 13.795 -6.508 -4.849 1.00 90.81 117 GLY A CA 1
ATOM 971 C C . GLY A 1 117 ? 13.407 -7.986 -4.696 1.00 90.81 117 GLY A C 1
ATOM 972 O O . GLY A 1 117 ? 14.276 -8.844 -4.781 1.00 90.81 117 GLY A O 1
ATOM 973 N N . CYS A 1 118 ? 12.129 -8.322 -4.499 1.00 95.88 118 CYS A N 1
ATOM 974 C CA . CYS A 1 118 ? 11.721 -9.720 -4.354 1.00 95.88 118 CYS A CA 1
ATOM 975 C C . CYS A 1 118 ? 11.681 -10.454 -5.709 1.00 95.88 118 CYS A C 1
ATOM 977 O O . CYS A 1 118 ? 11.113 -9.957 -6.677 1.00 95.88 118 CYS A O 1
ATOM 979 N N . THR A 1 119 ? 12.212 -11.672 -5.778 1.00 95.19 119 THR A N 1
ATOM 980 C CA . THR A 1 119 ? 12.180 -12.526 -6.985 1.00 95.19 119 THR A CA 1
ATOM 981 C C . THR A 1 119 ? 11.026 -13.534 -6.988 1.00 95.19 119 THR A C 1
ATOM 983 O O . THR A 1 119 ? 10.816 -14.240 -7.971 1.00 95.19 119 THR A O 1
ATOM 986 N N . GLY A 1 120 ? 10.257 -13.605 -5.898 1.00 96.31 120 GLY A N 1
ATOM 987 C CA . GLY A 1 120 ? 9.114 -14.505 -5.778 1.00 96.31 120 GLY A CA 1
ATOM 988 C C . GLY A 1 120 ? 7.919 -14.094 -6.637 1.00 96.31 120 GLY A C 1
ATOM 989 O O . GLY A 1 120 ? 7.770 -12.930 -7.023 1.00 96.31 120 GLY A O 1
ATOM 990 N N . LYS A 1 121 ? 7.037 -15.069 -6.877 1.00 97.56 121 LYS A N 1
ATOM 991 C CA . LYS A 1 121 ? 5.812 -14.897 -7.662 1.00 97.56 121 LYS A CA 1
ATOM 992 C C . LYS A 1 121 ? 4.587 -14.836 -6.760 1.00 97.56 121 LYS A C 1
ATOM 994 O O . LYS A 1 121 ? 4.517 -15.544 -5.756 1.00 97.56 121 LYS A O 1
ATOM 999 N N . LEU A 1 122 ? 3.630 -13.989 -7.118 1.00 97.50 122 LEU A N 1
ATOM 1000 C CA . LEU A 1 122 ? 2.324 -13.928 -6.472 1.00 97.50 122 LEU A CA 1
ATOM 1001 C C . LEU A 1 122 ? 1.478 -15.121 -6.912 1.00 97.50 122 LEU A C 1
ATOM 1003 O O . LEU A 1 122 ? 1.292 -15.350 -8.103 1.00 97.50 122 LEU A O 1
ATOM 1007 N N . GLN A 1 123 ? 0.959 -15.861 -5.938 1.00 96.50 123 GLN A N 1
ATOM 1008 C CA . GLN A 1 123 ? 0.052 -16.984 -6.155 1.00 96.50 123 GLN A CA 1
ATOM 1009 C C . GLN A 1 123 ? -1.259 -16.722 -5.414 1.00 96.50 123 GLN A C 1
ATOM 1011 O O . GLN A 1 123 ? -1.210 -16.242 -4.277 1.00 96.50 123 GLN A O 1
ATOM 1016 N N . PRO A 1 124 ? -2.424 -16.986 -6.030 1.00 95.44 124 PRO A N 1
ATOM 1017 C CA . PRO A 1 124 ? -3.702 -16.802 -5.359 1.00 95.44 124 PRO A CA 1
ATOM 1018 C C . PRO A 1 124 ? -3.806 -17.750 -4.161 1.00 95.44 124 PRO A C 1
ATOM 1020 O O . PRO A 1 124 ? -3.401 -18.908 -4.240 1.00 95.44 124 PRO A O 1
ATOM 1023 N N . ILE A 1 125 ? -4.365 -17.257 -3.060 1.00 93.12 125 ILE A N 1
ATOM 1024 C CA . ILE A 1 125 ? -4.678 -18.059 -1.872 1.00 93.12 125 ILE A CA 1
ATOM 1025 C C . ILE A 1 125 ? -6.124 -17.805 -1.452 1.00 93.12 125 ILE A C 1
ATOM 1027 O O . ILE A 1 125 ? -6.679 -16.735 -1.717 1.00 93.12 125 ILE A O 1
ATOM 1031 N N . LYS A 1 126 ? -6.756 -18.761 -0.766 1.00 86.56 126 LYS A N 1
ATOM 1032 C CA . LYS A 1 126 ? -8.091 -18.521 -0.201 1.00 86.56 126 LYS A CA 1
ATOM 1033 C C . LYS A 1 126 ? -7.969 -17.675 1.064 1.00 86.56 126 LYS A C 1
ATOM 1035 O O . LYS A 1 126 ? -7.048 -17.849 1.857 1.00 86.56 126 LYS A O 1
ATOM 1040 N N . GLN A 1 127 ? -8.950 -16.811 1.326 1.00 81.06 127 GLN A N 1
ATOM 1041 C CA . GLN A 1 127 ? -8.968 -15.968 2.531 1.00 81.06 127 GLN A CA 1
ATOM 1042 C C . GLN A 1 127 ? -8.878 -16.780 3.836 1.00 81.06 127 GLN A C 1
ATOM 1044 O O . GLN A 1 127 ? -8.267 -16.336 4.809 1.00 81.06 127 GLN A O 1
ATOM 1049 N N . LYS A 1 128 ? -9.430 -18.000 3.851 1.00 80.88 128 LYS A N 1
ATOM 1050 C CA . LYS A 1 128 ? -9.335 -18.936 4.983 1.00 80.88 128 LYS A CA 1
ATOM 1051 C C . LYS A 1 128 ? -7.907 -19.412 5.289 1.00 80.88 128 LYS A C 1
ATOM 1053 O O . LYS A 1 128 ? -7.634 -19.832 6.405 1.00 80.88 128 LYS A O 1
ATOM 1058 N N . GLU A 1 129 ? -6.995 -19.322 4.323 1.00 83.12 129 GLU A N 1
ATOM 1059 C CA . GLU A 1 129 ? -5.584 -19.710 4.462 1.00 83.12 129 GLU A CA 1
ATOM 1060 C C . GLU A 1 129 ? -4.710 -18.572 5.013 1.00 83.12 129 GLU A C 1
ATOM 1062 O O . GLU A 1 129 ? -3.511 -18.749 5.260 1.00 83.12 129 GLU A O 1
ATOM 1067 N N . LEU A 1 130 ? -5.282 -17.376 5.193 1.00 83.56 130 LEU A N 1
ATOM 1068 C CA . LEU A 1 130 ? -4.606 -16.299 5.899 1.00 83.56 130 LEU A CA 1
ATOM 1069 C C . LEU A 1 130 ? -4.511 -16.624 7.388 1.00 83.56 130 LEU A C 1
ATOM 1071 O O . LEU A 1 130 ? -5.523 -16.858 8.050 1.00 83.56 130 LEU A O 1
ATOM 1075 N N . ARG A 1 131 ? -3.279 -16.582 7.893 1.00 80.50 131 ARG A N 1
ATOM 1076 C CA . ARG A 1 131 ? -2.931 -16.726 9.304 1.00 80.50 131 ARG A CA 1
ATOM 1077 C C . ARG A 1 131 ? -2.048 -15.545 9.692 1.00 80.50 131 ARG A C 1
ATOM 1079 O O . ARG A 1 131 ? -1.002 -15.339 9.081 1.00 80.50 131 ARG A O 1
ATOM 1086 N N . SER A 1 132 ? -2.479 -14.760 10.669 1.00 83.25 132 SER A N 1
ATOM 1087 C CA . SER A 1 132 ? -1.640 -13.788 11.372 1.00 83.25 132 SER A CA 1
ATOM 1088 C C . SER A 1 132 ? -2.261 -13.514 12.737 1.00 83.25 132 SER A C 1
ATOM 1090 O O . SER A 1 132 ? -3.468 -13.692 12.897 1.00 83.25 132 SER A O 1
ATOM 1092 N N . HIS A 1 133 ? -1.453 -13.062 13.698 1.00 82.12 133 HIS A N 1
ATOM 1093 C CA . HIS A 1 133 ? -1.946 -12.671 15.020 1.00 82.12 133 HIS A CA 1
ATOM 1094 C C . HIS A 1 133 ? -3.134 -11.700 14.913 1.00 82.12 133 HIS A C 1
ATOM 1096 O O . HIS A 1 133 ? -4.194 -11.964 15.467 1.00 82.12 133 HIS A O 1
ATOM 1102 N N . TYR A 1 134 ? -3.003 -10.649 14.097 1.00 82.00 134 TYR A N 1
ATOM 1103 C CA . TYR A 1 134 ? -4.064 -9.662 13.889 1.00 82.00 134 TYR A CA 1
ATOM 1104 C C . TYR A 1 134 ? -5.298 -10.243 13.194 1.00 82.00 134 TYR A C 1
ATOM 1106 O O . TYR A 1 134 ? -6.418 -9.939 13.580 1.00 82.00 134 TYR A O 1
ATOM 1114 N N . ILE A 1 135 ? -5.124 -11.090 12.176 1.00 82.75 135 ILE A N 1
ATOM 1115 C CA . ILE A 1 135 ? -6.263 -11.702 11.473 1.00 82.75 135 ILE A CA 1
ATOM 1116 C C . ILE A 1 135 ? -7.048 -12.613 12.412 1.00 82.75 135 ILE A C 1
ATOM 1118 O O . ILE A 1 135 ? -8.274 -12.603 12.362 1.00 82.75 135 ILE A O 1
ATOM 1122 N N . ASN A 1 136 ? -6.357 -13.379 13.257 1.00 83.19 136 ASN A N 1
ATOM 1123 C CA . ASN A 1 136 ? -7.008 -14.205 14.266 1.00 83.19 136 ASN A CA 1
ATOM 1124 C C . ASN A 1 136 ? -7.704 -13.322 15.302 1.00 83.19 136 ASN A C 1
ATOM 1126 O O . ASN A 1 136 ? -8.869 -13.556 15.582 1.00 83.19 136 ASN A O 1
ATOM 1130 N N . GLN A 1 137 ? -7.057 -12.247 15.770 1.00 83.06 137 GLN A N 1
ATOM 1131 C CA . GLN A 1 137 ? -7.672 -11.279 16.678 1.00 83.06 137 GLN A CA 1
ATOM 1132 C C . GLN A 1 137 ? -8.995 -10.751 16.111 1.00 83.06 137 GLN A C 1
ATOM 1134 O O . GLN A 1 137 ? -10.019 -10.951 16.736 1.00 83.06 137 GLN A O 1
ATOM 1139 N N . TYR A 1 138 ? -9.021 -10.205 14.893 1.00 80.81 138 TYR A N 1
ATOM 1140 C CA . TYR A 1 138 ? -10.259 -9.682 14.295 1.00 80.81 138 TYR A CA 1
ATOM 1141 C C . TYR A 1 138 ? -11.317 -10.748 13.947 1.00 80.81 138 TYR A C 1
ATOM 1143 O O . TYR A 1 138 ? -12.460 -10.386 13.679 1.00 80.81 138 TYR A O 1
ATOM 1151 N N . ARG A 1 139 ? -10.959 -12.039 13.887 1.00 79.88 139 ARG A N 1
ATOM 1152 C CA . ARG A 1 139 ? -11.897 -13.138 13.583 1.00 79.88 139 ARG A CA 1
ATOM 1153 C C . ARG A 1 139 ? -12.466 -13.803 14.829 1.00 79.88 139 ARG A C 1
ATOM 1155 O O . ARG A 1 139 ? -13.633 -14.169 14.830 1.00 79.88 139 ARG A O 1
ATOM 1162 N N . GLU A 1 140 ? -11.617 -14.025 15.821 1.00 82.50 140 GLU A N 1
ATOM 1163 C CA . GLU A 1 140 ? -11.904 -14.833 17.009 1.00 82.50 140 GLU A CA 1
ATOM 1164 C C . GLU A 1 140 ? -12.239 -13.948 18.211 1.00 82.50 140 GLU A C 1
ATOM 1166 O O . GLU A 1 140 ? -13.032 -14.344 19.055 1.00 82.50 140 GLU A O 1
ATOM 1171 N N . ASN A 1 141 ? -11.683 -12.734 18.267 1.00 76.81 141 ASN A N 1
ATOM 1172 C CA . ASN A 1 141 ? -11.855 -11.801 19.373 1.00 76.81 141 ASN A CA 1
ATOM 1173 C C . ASN A 1 141 ? -12.440 -10.493 18.845 1.00 76.81 141 ASN A C 1
ATOM 1175 O O . ASN A 1 141 ? -11.708 -9.605 18.410 1.00 76.81 141 ASN A O 1
ATOM 1179 N N . ILE A 1 142 ? -13.763 -10.353 18.882 1.00 74.00 142 ILE A N 1
ATOM 1180 C CA . ILE A 1 142 ? -14.395 -9.067 18.580 1.00 74.00 142 ILE A CA 1
ATOM 1181 C C . ILE A 1 142 ? -13.914 -8.079 19.653 1.00 74.00 142 ILE A C 1
ATOM 1183 O O . ILE A 1 142 ? -14.231 -8.282 20.826 1.00 74.00 142 ILE A O 1
ATOM 1187 N N . PRO A 1 143 ? -13.118 -7.048 19.306 1.00 73.31 143 PRO A N 1
ATOM 1188 C CA . PRO A 1 143 ? -12.671 -6.090 20.300 1.00 73.31 143 PRO A CA 1
ATOM 1189 C C . PRO A 1 143 ? -13.900 -5.349 20.828 1.00 73.31 143 PRO A C 1
ATOM 1191 O O . PRO A 1 143 ? -14.562 -4.623 20.087 1.00 73.31 143 PRO A O 1
ATOM 1194 N N . VAL A 1 144 ? -14.214 -5.559 22.103 1.00 79.12 144 VAL A N 1
ATOM 1195 C CA . VAL A 1 144 ? -15.247 -4.798 22.805 1.00 79.12 144 VAL A CA 1
ATOM 1196 C C . VAL A 1 144 ? -14.646 -3.486 23.291 1.00 79.12 144 VAL A C 1
ATOM 1198 O O . VAL A 1 144 ? -13.485 -3.436 23.707 1.00 79.12 144 VAL A O 1
ATOM 1201 N N . LEU A 1 145 ? -15.417 -2.401 23.201 1.00 82.62 145 LEU A N 1
ATOM 1202 C CA . LEU A 1 145 ? -15.003 -1.130 23.780 1.00 82.62 145 LEU A CA 1
ATOM 1203 C C . LEU A 1 145 ? -14.833 -1.332 25.286 1.00 82.62 145 LEU A C 1
ATOM 1205 O O . LEU A 1 145 ? -15.742 -1.823 25.949 1.00 82.62 145 LEU A O 1
ATOM 1209 N N . MET A 1 146 ? -13.666 -0.986 25.817 1.00 86.94 146 MET A N 1
ATOM 1210 C CA . MET A 1 146 ? -13.412 -1.122 27.244 1.00 86.94 146 MET A CA 1
ATOM 1211 C C . MET A 1 146 ? -14.063 0.044 27.992 1.00 86.94 146 MET A C 1
ATOM 1213 O O . MET A 1 146 ? -13.672 1.197 27.800 1.00 86.94 146 MET A O 1
ATOM 1217 N N . THR A 1 147 ? -15.021 -0.264 28.861 1.00 89.88 147 THR A N 1
ATOM 1218 C CA . THR A 1 147 ? -15.622 0.694 29.789 1.00 89.88 147 THR A CA 1
ATOM 1219 C C . THR A 1 147 ? -15.104 0.363 31.179 1.00 89.88 147 THR A C 1
ATOM 1221 O O . THR A 1 147 ? -15.461 -0.666 31.752 1.00 89.88 147 THR A O 1
ATOM 1224 N N . VAL A 1 148 ? -14.236 1.231 31.700 1.00 91.44 148 VAL A N 1
ATOM 1225 C CA . VAL A 1 148 ? -13.563 1.034 32.989 1.00 91.44 148 VAL A CA 1
ATOM 1226 C C . VAL A 1 148 ? -14.144 1.978 34.027 1.00 91.44 148 VAL A C 1
ATOM 1228 O O . VAL A 1 148 ? -14.233 3.186 33.780 1.00 91.44 148 VAL A O 1
ATOM 1231 N N . LYS A 1 149 ? -14.475 1.449 35.206 1.00 89.94 149 LYS A N 1
ATOM 1232 C CA . LYS A 1 149 ? -14.796 2.253 36.390 1.00 89.94 149 LYS A CA 1
ATOM 1233 C C . LYS A 1 149 ? -13.977 1.815 37.592 1.00 89.94 149 LYS A C 1
ATOM 1235 O O . LYS A 1 149 ? -13.628 0.649 37.749 1.00 89.94 149 LYS A O 1
ATOM 1240 N N . GLU A 1 150 ? -13.646 2.786 38.428 1.00 87.44 150 GLU A N 1
ATOM 1241 C CA . GLU A 1 150 ? -13.066 2.526 39.738 1.00 87.44 150 GLU A CA 1
ATOM 1242 C C . GLU A 1 150 ? -14.153 1.995 40.680 1.00 87.44 150 GLU A C 1
ATOM 1244 O O . GLU A 1 150 ? -15.302 2.435 40.603 1.00 87.44 150 GLU A O 1
ATOM 1249 N N . HIS A 1 151 ? -13.784 1.066 41.560 1.00 79.00 151 HIS A N 1
ATOM 1250 C CA . HIS A 1 151 ? -14.628 0.579 42.645 1.00 79.00 151 HIS A CA 1
ATOM 1251 C C . HIS A 1 151 ? -13.825 0.511 43.957 1.00 79.00 151 HIS A C 1
ATOM 1253 O O . HIS A 1 151 ? -13.376 -0.550 44.397 1.00 79.00 151 HIS A O 1
ATOM 1259 N N . THR A 1 152 ? -13.629 1.662 44.597 1.00 80.00 152 THR A N 1
ATOM 1260 C CA . THR A 1 152 ? -12.931 1.792 45.886 1.00 80.00 152 THR A CA 1
ATOM 1261 C C . THR A 1 152 ? -13.891 2.150 47.016 1.00 80.00 152 THR A C 1
ATOM 1263 O O . THR A 1 152 ? -14.994 2.640 46.785 1.00 80.00 152 THR A O 1
ATOM 1266 N N . ALA A 1 153 ? -13.460 1.951 48.264 1.00 72.62 153 ALA A N 1
ATOM 1267 C CA . ALA A 1 153 ? -14.227 2.342 49.454 1.00 72.62 153 ALA A CA 1
ATOM 1268 C C . ALA A 1 153 ? -14.445 3.864 49.591 1.00 72.62 153 ALA A C 1
ATOM 1270 O O . ALA A 1 153 ? -15.160 4.304 50.484 1.00 72.62 153 ALA A O 1
ATOM 1271 N N . GLN A 1 154 ? -13.812 4.665 48.729 1.00 75.56 154 GLN A N 1
ATOM 1272 C CA . GLN A 1 154 ? -13.991 6.115 48.662 1.00 75.56 154 GLN A CA 1
ATOM 1273 C C . GLN A 1 154 ? -15.199 6.521 47.805 1.00 75.56 154 GLN A C 1
ATOM 1275 O O . GLN A 1 154 ? -15.556 7.697 47.778 1.00 75.56 154 GLN A O 1
ATOM 1280 N N . LEU A 1 155 ? -15.820 5.578 47.090 1.00 80.88 155 LEU A N 1
ATOM 1281 C CA . LEU A 1 155 ? -17.037 5.844 46.334 1.00 80.88 155 LEU A CA 1
ATOM 1282 C C . LEU A 1 155 ? -18.253 5.861 47.248 1.00 80.88 155 LEU A C 1
ATOM 1284 O O . LEU A 1 155 ? -18.443 4.986 48.090 1.00 80.88 155 LEU A O 1
ATOM 1288 N N . GLU A 1 156 ? -19.128 6.827 46.995 1.00 84.69 156 GLU A N 1
ATOM 1289 C CA . GLU A 1 156 ? -20.440 6.889 47.624 1.00 84.69 156 GLU A CA 1
ATOM 1290 C C . GLU A 1 156 ? -21.224 5.582 47.381 1.00 84.69 156 GLU A C 1
ATOM 1292 O O . GLU A 1 156 ? -21.263 5.104 46.239 1.00 84.69 156 GLU A O 1
ATOM 1297 N N . PRO A 1 157 ? -21.923 5.025 48.391 1.00 83.50 157 PRO A N 1
ATOM 1298 C CA . PRO A 1 157 ? -22.602 3.728 48.281 1.00 83.50 157 PRO A CA 1
ATOM 1299 C C . PRO A 1 157 ? -23.560 3.622 47.088 1.00 83.50 157 PRO A C 1
ATOM 1301 O O . PRO A 1 157 ? -23.625 2.598 46.411 1.00 83.50 157 PRO A O 1
ATOM 1304 N N . LYS A 1 158 ? -24.268 4.715 46.777 1.00 87.38 158 LYS A N 1
ATOM 1305 C CA . LYS A 1 158 ? -25.183 4.791 45.629 1.00 87.38 158 LYS A CA 1
ATOM 1306 C C . LYS A 1 158 ? -24.451 4.663 44.288 1.00 87.38 158 LYS A C 1
ATOM 1308 O O . LYS A 1 158 ? -24.987 4.086 43.347 1.00 87.38 158 LYS A O 1
ATOM 1313 N N . GLN A 1 159 ? -23.241 5.212 44.194 1.00 87.00 159 GLN A N 1
ATOM 1314 C CA . GLN A 1 159 ? -22.429 5.169 42.981 1.00 87.00 159 GLN A CA 1
ATOM 1315 C C . GLN A 1 159 ? -21.777 3.795 42.793 1.00 87.00 159 GLN A C 1
ATOM 1317 O O . GLN A 1 159 ? -21.726 3.308 41.666 1.00 87.00 159 GLN A O 1
ATOM 1322 N N . ALA A 1 160 ? -21.339 3.164 43.887 1.00 83.81 160 ALA A N 1
ATOM 1323 C CA . ALA A 1 160 ? -20.820 1.798 43.882 1.00 83.81 160 ALA A CA 1
ATOM 1324 C C . ALA A 1 160 ? -21.888 0.790 43.424 1.00 83.81 160 ALA A C 1
ATOM 1326 O O . ALA A 1 160 ? -21.650 0.040 42.480 1.00 83.81 160 ALA A O 1
ATOM 1327 N N . ALA A 1 161 ? -23.098 0.854 43.998 1.00 85.69 161 ALA A N 1
ATOM 1328 C CA . ALA A 1 161 ? -24.221 0.001 43.596 1.00 85.69 161 ALA A CA 1
ATOM 1329 C C . ALA A 1 161 ? -24.579 0.175 42.111 1.00 85.69 161 ALA A C 1
ATOM 1331 O O . ALA A 1 161 ? -24.775 -0.806 41.400 1.00 85.69 161 ALA A O 1
ATOM 1332 N N . LYS A 1 162 ? -24.584 1.423 41.623 1.00 90.00 162 LYS A N 1
ATOM 1333 C CA . LYS A 1 162 ? -24.817 1.724 40.208 1.00 90.00 162 LYS A CA 1
ATOM 1334 C C . LYS A 1 162 ? -23.749 1.103 39.300 1.00 90.00 162 LYS A C 1
ATOM 1336 O O . LYS A 1 162 ? -24.093 0.502 38.292 1.00 90.00 162 LYS A O 1
ATOM 1341 N N . TYR A 1 163 ? -22.465 1.237 39.637 1.00 90.06 163 TYR A N 1
ATOM 1342 C CA . TYR A 1 163 ? -21.390 0.630 38.843 1.00 90.06 163 TYR A CA 1
ATOM 1343 C C . TYR A 1 163 ? -21.416 -0.898 38.888 1.00 90.06 163 TYR A C 1
ATOM 1345 O O . TYR A 1 163 ? -21.089 -1.536 37.892 1.00 90.06 163 TYR A O 1
ATOM 1353 N N . GLN A 1 164 ? -21.822 -1.494 40.008 1.00 84.19 164 GLN A N 1
ATOM 1354 C CA . GLN A 1 164 ? -22.012 -2.939 40.095 1.00 84.19 164 GLN A CA 1
ATOM 1355 C C . GLN A 1 164 ? -23.168 -3.405 39.199 1.00 84.19 164 GLN A C 1
ATOM 1357 O O . GLN A 1 164 ? -23.011 -4.375 38.463 1.00 84.19 164 GLN A O 1
ATOM 1362 N N . GLU A 1 165 ? -24.296 -2.694 39.205 1.00 89.75 165 GLU A N 1
ATOM 1363 C CA . GLU A 1 165 ? -25.429 -2.978 38.319 1.00 89.75 165 GLU A CA 1
ATOM 1364 C C . GLU A 1 165 ? -25.040 -2.827 36.839 1.00 89.75 165 GLU A C 1
ATOM 1366 O O . GLU A 1 165 ? -25.291 -3.731 36.046 1.00 89.75 165 GLU A O 1
ATOM 1371 N N . GLU A 1 166 ? -24.358 -1.740 36.467 1.00 90.50 166 GLU A N 1
ATOM 1372 C CA . GLU A 1 166 ? -23.839 -1.522 35.106 1.00 90.50 166 GLU A CA 1
ATOM 1373 C C . GLU A 1 166 ? -22.806 -2.595 34.697 1.00 90.50 166 GLU A C 1
ATOM 1375 O O . GLU A 1 166 ? -22.721 -2.953 33.523 1.00 90.50 166 GLU A O 1
ATOM 1380 N N . PHE A 1 167 ? -22.035 -3.145 35.642 1.00 89.81 167 PHE A N 1
ATOM 1381 C CA . PHE A 1 167 ? -21.111 -4.252 35.374 1.00 89.81 167 PHE A CA 1
ATOM 1382 C C . PHE A 1 167 ? -21.841 -5.574 35.118 1.00 89.81 167 PHE A C 1
ATOM 1384 O O . PHE A 1 167 ? -21.525 -6.270 34.156 1.00 89.81 167 PHE A O 1
ATOM 1391 N N . ILE A 1 168 ? -22.859 -5.893 35.924 1.00 88.44 168 ILE A N 1
ATOM 1392 C CA . ILE A 1 168 ? -23.692 -7.097 35.748 1.00 88.44 168 ILE A CA 1
ATOM 1393 C C . ILE A 1 168 ? -24.420 -7.070 34.395 1.00 88.44 168 ILE A C 1
ATOM 1395 O O . ILE A 1 168 ? -24.504 -8.092 33.717 1.00 88.44 168 ILE A O 1
ATOM 1399 N N . HIS A 1 169 ? -24.909 -5.903 33.968 1.00 89.38 169 HIS A N 1
ATOM 1400 C CA . HIS A 1 169 ? -25.571 -5.740 32.669 1.00 89.38 169 HIS A CA 1
ATOM 1401 C C . HIS A 1 169 ? -24.595 -5.676 31.476 1.00 89.38 169 HIS A C 1
ATOM 1403 O O . HIS A 1 169 ? -25.033 -5.716 30.326 1.00 89.38 169 HIS A O 1
ATOM 1409 N N . GLY A 1 170 ? -23.281 -5.609 31.724 1.00 86.25 170 GLY A N 1
ATOM 1410 C CA . GLY A 1 170 ? -22.241 -5.561 30.691 1.00 86.25 170 GLY A CA 1
ATOM 1411 C C . GLY A 1 170 ? -21.970 -4.172 30.096 1.00 86.25 170 GLY A C 1
ATOM 1412 O O . GLY A 1 170 ? -21.168 -4.063 29.165 1.00 86.25 170 GLY A O 1
ATOM 1413 N N . ASP A 1 171 ? -22.584 -3.112 30.634 1.00 89.69 171 ASP A N 1
ATOM 1414 C CA . ASP A 1 171 ? -22.317 -1.714 30.257 1.00 89.69 171 ASP A CA 1
ATOM 1415 C C . ASP A 1 171 ? -20.918 -1.262 30.724 1.00 89.69 171 ASP A C 1
ATOM 1417 O O . ASP A 1 171 ? -20.222 -0.503 30.036 1.00 89.69 171 ASP A O 1
ATOM 1421 N N . ILE A 1 172 ? -20.478 -1.776 31.879 1.00 90.56 172 ILE A N 1
ATOM 1422 C CA . ILE A 1 172 ? -19.088 -1.755 32.349 1.00 90.56 172 ILE A CA 1
ATOM 1423 C C . ILE A 1 172 ? -18.521 -3.163 32.180 1.00 90.56 172 ILE A C 1
ATOM 1425 O O . ILE A 1 172 ? -19.130 -4.134 32.606 1.00 90.56 172 ILE A O 1
ATOM 1429 N N . ASN A 1 173 ? -17.326 -3.290 31.605 1.00 88.44 173 ASN A N 1
ATOM 1430 C CA . ASN A 1 173 ? -16.672 -4.593 31.426 1.00 88.44 173 ASN A CA 1
ATOM 1431 C C . ASN A 1 173 ? -15.335 -4.715 32.164 1.00 88.44 173 ASN A C 1
ATOM 1433 O O . ASN A 1 173 ? -14.703 -5.769 32.119 1.00 88.44 173 ASN A O 1
ATOM 1437 N N . V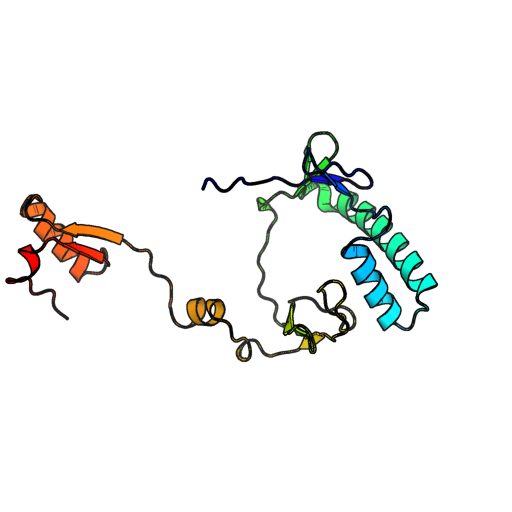AL A 1 174 ? -14.919 -3.664 32.878 1.00 90.06 174 VAL A N 1
ATOM 1438 C CA . VAL A 1 174 ? -13.763 -3.688 33.778 1.00 90.06 174 VAL A CA 1
ATOM 1439 C C . VAL A 1 174 ? -14.049 -2.844 35.021 1.00 90.06 174 VAL A C 1
ATOM 1441 O O . VAL A 1 174 ? -14.307 -1.642 34.922 1.00 90.06 174 VAL A O 1
ATOM 1444 N N . LEU A 1 175 ? -13.925 -3.455 36.200 1.00 88.81 175 LEU A N 1
ATOM 1445 C CA . LEU A 1 175 ? -13.892 -2.756 37.484 1.00 88.81 175 LEU A CA 1
ATOM 1446 C C . LEU A 1 175 ? -12.471 -2.785 38.056 1.00 88.81 175 LEU A C 1
ATOM 1448 O O . LEU A 1 175 ? -11.851 -3.841 38.155 1.00 88.81 175 LEU A O 1
ATOM 1452 N N . SER A 1 176 ? -11.949 -1.614 38.420 1.00 86.62 176 SER A N 1
ATOM 1453 C CA . SER A 1 176 ? -10.656 -1.472 39.097 1.00 86.62 176 SER A CA 1
ATOM 1454 C C . SER A 1 176 ? -10.883 -1.304 40.598 1.00 86.62 176 SER A C 1
ATOM 1456 O O . SER A 1 176 ? -11.266 -0.220 41.042 1.00 86.62 176 SER A O 1
ATOM 1458 N N . CYS A 1 177 ? -10.648 -2.362 41.373 1.00 81.62 177 CYS A N 1
ATOM 1459 C CA . CYS A 1 177 ? -10.969 -2.419 42.803 1.00 81.62 177 CYS A CA 1
ATOM 1460 C C . CYS A 1 177 ? -9.721 -2.328 43.703 1.00 81.62 177 CYS A C 1
ATOM 1462 O O . CYS A 1 177 ? -8.635 -2.761 43.320 1.00 81.62 177 CYS A O 1
ATOM 1464 N N . SER A 1 178 ? -9.883 -1.811 44.927 1.00 72.50 178 SER A N 1
ATOM 1465 C CA . SER A 1 178 ? -8.911 -1.958 46.030 1.00 72.50 178 SER A CA 1
ATOM 1466 C C . SER A 1 178 ? -9.123 -3.276 46.799 1.00 72.50 178 SER A C 1
ATOM 1468 O O . SER A 1 178 ? -10.097 -3.986 46.556 1.00 72.50 178 SER A O 1
ATOM 1470 N N . THR A 1 179 ? -8.262 -3.590 47.777 1.00 64.75 179 THR A N 1
ATOM 1471 C CA . THR A 1 179 ? -8.317 -4.811 48.627 1.00 64.75 179 THR A CA 1
ATOM 1472 C C . THR A 1 179 ? -9.646 -5.043 49.362 1.00 64.75 179 THR A C 1
ATOM 1474 O O . THR A 1 179 ? -9.890 -6.115 49.899 1.00 64.75 179 THR A O 1
ATOM 1477 N N . THR A 1 180 ? -10.551 -4.071 49.354 1.00 57.62 180 THR A N 1
ATOM 1478 C CA . THR A 1 180 ? -11.913 -4.165 49.893 1.00 57.62 180 THR A CA 1
ATOM 1479 C C . THR A 1 180 ? -12.859 -5.068 49.092 1.00 57.62 180 THR A C 1
ATOM 1481 O O . THR A 1 180 ? -13.988 -5.266 49.520 1.00 57.62 180 THR A O 1
ATOM 1484 N N . PHE A 1 181 ? -12.428 -5.623 47.954 1.00 52.81 181 PHE A N 1
ATOM 1485 C CA . PHE A 1 181 ? -13.209 -6.594 47.173 1.00 52.81 181 PHE A CA 1
ATOM 1486 C C . PHE A 1 181 ? -12.982 -8.062 47.591 1.00 52.81 181 PHE A C 1
ATOM 1488 O O . PHE A 1 181 ? -13.678 -8.942 47.095 1.00 52.81 181 PHE A O 1
ATOM 1495 N N . GLU A 1 182 ? -12.042 -8.348 48.504 1.00 54.91 182 GLU A N 1
ATOM 1496 C CA . GLU A 1 182 ? -11.763 -9.723 48.965 1.00 54.91 182 GLU A CA 1
ATOM 1497 C C . GLU A 1 182 ? -12.843 -10.301 49.897 1.00 54.91 182 GLU A C 1
ATOM 1499 O O . GLU A 1 182 ? -12.852 -11.502 50.158 1.00 54.91 182 GLU A O 1
ATOM 1504 N N . MET A 1 183 ? -13.784 -9.486 50.385 1.00 52.16 183 MET A N 1
ATOM 1505 C CA . MET A 1 183 ? -14.835 -9.939 51.298 1.00 52.16 183 MET A CA 1
ATOM 1506 C C . MET A 1 183 ? -16.217 -9.445 50.856 1.00 52.16 183 MET A C 1
ATOM 1508 O O . MET A 1 183 ? -16.716 -8.439 51.352 1.00 52.16 183 MET A O 1
ATOM 1512 N N . GLY A 1 184 ? -16.859 -10.201 49.959 1.00 54.53 184 GLY A N 1
ATOM 1513 C CA . GLY A 1 184 ? -18.325 -10.237 49.875 1.00 54.53 184 GLY A CA 1
ATOM 1514 C C . GLY A 1 184 ? -19.000 -9.534 48.696 1.00 54.53 184 GLY A C 1
ATOM 1515 O O . GLY A 1 184 ? -20.119 -9.059 48.870 1.00 54.53 184 GLY A O 1
ATOM 1516 N N . VAL A 1 185 ? -18.389 -9.486 47.509 1.00 54.41 185 VAL A N 1
ATOM 1517 C CA . VAL A 1 185 ? -19.105 -9.059 46.294 1.00 54.41 185 VAL A CA 1
ATOM 1518 C C . VAL A 1 185 ? -19.436 -10.277 45.429 1.00 54.41 185 VAL A C 1
ATOM 1520 O O . VAL A 1 185 ? -18.555 -10.850 44.793 1.00 54.41 185 VAL A O 1
ATOM 1523 N N . ASP A 1 186 ? -20.711 -10.671 45.420 1.00 55.62 186 ASP A N 1
ATOM 1524 C CA . ASP A 1 186 ? -21.257 -11.657 44.482 1.00 55.62 186 ASP A CA 1
ATOM 1525 C C . ASP A 1 186 ? -21.541 -10.960 43.145 1.00 55.62 186 ASP A C 1
ATOM 1527 O O . ASP A 1 186 ? -22.569 -10.308 42.942 1.00 55.62 186 ASP A O 1
ATOM 1531 N N . VAL A 1 187 ? -20.554 -11.009 42.256 1.00 53.34 187 VAL A N 1
ATOM 1532 C CA . VAL A 1 187 ? -20.709 -10.652 40.846 1.00 53.34 187 VAL A CA 1
ATOM 1533 C C . VAL A 1 187 ? -21.119 -11.925 40.114 1.00 53.34 187 VAL A C 1
ATOM 1535 O O . VAL A 1 187 ? -20.262 -12.680 39.661 1.00 53.34 187 VAL A O 1
ATOM 1538 N N . GLY A 1 188 ? -22.429 -12.188 40.096 1.00 49.34 188 GLY A N 1
ATOM 1539 C CA . GLY A 1 188 ? -23.028 -13.395 39.524 1.00 49.34 188 GLY A CA 1
ATOM 1540 C C . GLY A 1 188 ? -22.404 -13.795 38.183 1.00 49.34 188 GLY A C 1
ATOM 1541 O O . GLY A 1 188 ? -22.256 -12.960 37.288 1.00 49.34 188 GLY A O 1
ATOM 1542 N N . GLY A 1 189 ? -21.997 -15.064 38.100 1.00 39.75 189 GLY A N 1
ATOM 1543 C CA . GLY A 1 189 ? -21.406 -15.686 36.912 1.00 39.75 189 GLY A CA 1
ATOM 1544 C C . GLY A 1 189 ? -22.429 -16.166 35.895 1.00 39.75 189 GLY A C 1
ATOM 1545 O O . GLY A 1 189 ? -23.566 -16.497 36.302 1.00 39.75 189 GLY A O 1
#

Sequence (189 aa):
MKTKNYQYTINENANDRKSFVVSWMPKRSNARLNYLKRVFTAKGMEENIAVEKAKESLERFWKLLIRFNQDFFEVRNGNNLLRHEVWKVKLSPTIYRCSHCKSISSVNVDNVCTTNGCTGKLQPIKQKELRSHYINQYRENIPVLMTVKEHTAQLEPKQAAKYQEEFIHGDINVLSCSTTFEMGVDVGG

Radius of gyration: 26.68 Å; chains: 1; bounding box: 44×45×74 Å

InterPro domains:
  IPR027417 P-loop containing nucleoside triphosphate hydrolase [G3DSA:3.40.50.300] (79-189)
  IPR027417 P-loop containing nucleoside triphosphate hydrolase [SSF52540] (130-188)

pLDDT: mean 87.24, std 12.1, range [37.72, 97.56]

Secondary structure (DSSP, 8-state):
--------EEESS--BTTTTEEESS-SS--HHHHHHHHHHHHTT--HHHHHHHHHHHHHHHHHHHHHH-GGGEEEETTEEEEPGGG------S-EEEETTT--EES--STTB-SSTT---BEEEE-GGG---HHHHHHHH---PPP-EEEE-TTS-HHHHHHHHHHHHTTS--EEEE-GGGSS------